Protein AF-A0AA40BY07-F1 (afdb_monomer)

Structure (mmCIF, N/CA/C/O backbone):
data_AF-A0AA40BY07-F1
#
_entry.id   AF-A0AA40BY07-F1
#
loop_
_atom_site.group_PDB
_atom_site.id
_atom_site.type_symbol
_atom_site.label_atom_id
_atom_site.label_alt_id
_atom_site.label_comp_id
_atom_site.label_asym_id
_atom_site.label_entity_id
_atom_site.label_seq_id
_atom_site.pdbx_PDB_ins_code
_atom_site.Cartn_x
_atom_site.Cartn_y
_atom_site.Cartn_z
_atom_site.occupancy
_atom_site.B_iso_or_equiv
_atom_site.auth_seq_id
_atom_site.auth_comp_id
_atom_site.auth_asym_id
_atom_site.auth_atom_id
_atom_site.pdbx_PDB_model_num
ATOM 1 N N . MET A 1 1 ? -8.831 37.362 -44.592 1.00 42.31 1 MET A N 1
ATOM 2 C CA . MET A 1 1 ? -7.923 36.266 -45.010 1.00 42.31 1 MET A CA 1
ATOM 3 C C . MET A 1 1 ? -6.567 36.575 -44.390 1.00 42.31 1 MET A C 1
ATOM 5 O O . MET A 1 1 ? -6.049 37.624 -44.709 1.00 42.31 1 MET A O 1
ATOM 9 N N . ILE A 1 2 ? -5.974 35.851 -43.442 1.00 43.34 2 ILE A N 1
ATOM 10 C CA . ILE A 1 2 ? -6.080 34.456 -43.003 1.00 43.34 2 ILE A CA 1
ATOM 11 C C . ILE A 1 2 ? -5.893 34.466 -41.471 1.00 43.34 2 ILE A C 1
ATOM 13 O O . ILE A 1 2 ? -4.821 34.793 -40.979 1.00 43.34 2 ILE A O 1
ATOM 17 N N . HIS A 1 3 ? -6.950 34.150 -40.717 1.00 40.56 3 HIS A N 1
ATOM 18 C CA . HIS A 1 3 ? -6.864 33.744 -39.310 1.00 40.56 3 HIS A CA 1
ATOM 19 C C . HIS A 1 3 ? -6.705 32.222 -39.297 1.00 40.56 3 HIS A C 1
ATOM 21 O O . HIS A 1 3 ? -7.700 31.507 -39.356 1.00 40.56 3 HIS A O 1
ATOM 27 N N . ARG A 1 4 ? -5.466 31.728 -39.302 1.00 46.78 4 ARG A N 1
ATOM 28 C CA . ARG A 1 4 ? -5.128 30.328 -38.996 1.00 46.78 4 ARG A CA 1
ATOM 29 C C . ARG A 1 4 ? -3.736 30.288 -38.369 1.00 46.78 4 ARG A C 1
ATOM 31 O O . ARG A 1 4 ? -2.798 29.764 -38.956 1.00 46.78 4 ARG A O 1
ATOM 38 N N . LEU A 1 5 ? -3.600 30.903 -37.195 1.00 41.78 5 LEU A N 1
ATOM 39 C CA . LEU A 1 5 ? -2.464 30.653 -36.316 1.00 41.78 5 LEU A CA 1
ATOM 40 C C . LEU A 1 5 ? -2.880 29.543 -35.343 1.00 41.78 5 LEU A C 1
ATOM 42 O O . LEU A 1 5 ? -3.739 29.748 -34.491 1.00 41.78 5 LEU A O 1
ATOM 46 N N . PHE A 1 6 ? -2.336 28.354 -35.596 1.00 44.22 6 PHE A N 1
ATOM 47 C CA . PHE A 1 6 ? -2.081 27.247 -34.672 1.00 44.22 6 PHE A CA 1
ATOM 48 C C . PHE A 1 6 ? -2.658 27.384 -33.242 1.00 44.22 6 PHE A C 1
ATOM 50 O O . PHE A 1 6 ? -1.999 27.886 -32.337 1.00 44.22 6 PHE A O 1
ATOM 57 N N . LEU A 1 7 ? -3.858 26.835 -33.021 1.00 40.06 7 LEU A N 1
ATOM 58 C CA . LEU A 1 7 ? -4.265 26.275 -31.726 1.00 40.06 7 LEU A CA 1
ATOM 59 C C . LEU A 1 7 ? -3.827 24.800 -31.707 1.00 40.06 7 LEU A C 1
ATOM 61 O O . LEU A 1 7 ? -4.600 23.921 -32.070 1.00 40.06 7 LEU A O 1
ATOM 65 N N . MET A 1 8 ? -2.573 24.522 -31.352 1.00 41.91 8 MET A N 1
ATOM 66 C CA . MET A 1 8 ? -2.074 23.155 -31.117 1.00 41.91 8 MET A CA 1
ATOM 67 C C . MET A 1 8 ? -1.017 23.147 -29.999 1.00 41.91 8 MET A C 1
ATOM 69 O O . MET A 1 8 ? 0.104 22.691 -30.190 1.00 41.91 8 MET A O 1
ATOM 73 N N . SER A 1 9 ? -1.347 23.693 -28.825 1.00 40.97 9 SER A N 1
ATOM 74 C CA . SER A 1 9 ? -0.469 23.576 -27.643 1.00 40.97 9 SER A CA 1
ATOM 75 C C . SER A 1 9 ? -1.182 23.632 -26.282 1.00 40.97 9 SER A C 1
ATOM 77 O O . SER A 1 9 ? -0.533 23.836 -25.264 1.00 40.97 9 SER A O 1
ATOM 79 N N . LEU A 1 10 ? -2.505 23.423 -26.229 1.00 39.41 10 LEU A N 1
ATOM 80 C CA . LEU A 1 10 ? -3.271 23.378 -24.965 1.00 39.41 10 LEU A CA 1
ATOM 81 C C . LEU A 1 10 ? -4.014 22.060 -24.718 1.00 39.41 10 LEU A C 1
ATOM 83 O O . LEU A 1 10 ? -4.690 21.917 -23.705 1.00 39.41 10 LEU A O 1
ATOM 87 N N . LEU A 1 11 ? -3.831 21.067 -25.587 1.00 41.91 11 LEU A N 1
ATOM 88 C CA . LEU A 1 11 ? -4.035 19.677 -25.200 1.00 41.91 11 LEU A CA 1
ATOM 89 C C . LEU A 1 11 ? -2.722 19.227 -24.574 1.00 41.91 11 LEU A C 1
ATOM 91 O O . LEU A 1 11 ? -1.922 18.549 -25.212 1.00 41.91 11 LEU A O 1
ATOM 95 N N . GLY A 1 12 ? -2.472 19.664 -23.336 1.00 38.81 12 GLY A N 1
ATOM 96 C CA . GLY A 1 12 ? -1.648 18.846 -22.462 1.00 38.81 12 GLY A CA 1
ATOM 97 C C . GLY A 1 12 ? -2.311 17.483 -22.501 1.00 38.81 12 GLY A C 1
ATOM 98 O O . GLY A 1 12 ? -3.451 17.353 -22.058 1.00 38.81 12 GLY A O 1
ATOM 99 N N . THR A 1 13 ? -1.679 16.523 -23.170 1.00 41.97 13 THR A N 1
ATOM 100 C CA . THR A 1 13 ? -2.056 15.122 -23.072 1.00 41.97 13 THR A CA 1
ATOM 101 C C . THR A 1 13 ? -2.223 14.877 -21.586 1.00 41.97 13 THR A C 1
ATOM 103 O O . THR A 1 13 ? -1.247 14.988 -20.842 1.00 41.97 13 THR A O 1
ATOM 106 N N . CYS A 1 14 ? -3.465 14.688 -21.129 1.00 51.25 14 CYS A N 1
ATOM 107 C CA . CYS A 1 14 ? -3.714 14.173 -19.798 1.00 51.25 14 CYS A CA 1
ATOM 108 C C . CYS A 1 14 ? -2.895 12.892 -19.744 1.00 51.25 14 CYS A C 1
ATOM 110 O O . CYS A 1 14 ? -3.294 11.907 -20.363 1.00 51.25 14 CYS A O 1
ATOM 112 N N . MET A 1 15 ? -1.726 12.933 -19.098 1.00 58.09 15 MET A N 1
ATOM 113 C CA . MET A 1 15 ? -1.030 11.718 -18.720 1.00 58.09 15 MET A CA 1
ATOM 114 C C . MET A 1 15 ? -2.017 11.030 -17.793 1.00 58.09 15 MET A C 1
ATOM 116 O O . MET A 1 15 ? -2.283 11.491 -16.683 1.00 58.09 15 MET A O 1
ATOM 120 N N . ALA A 1 16 ? -2.740 10.067 -18.349 1.00 65.88 16 ALA A N 1
ATOM 121 C CA . ALA A 1 16 ? -3.719 9.329 -17.596 1.00 65.88 16 ALA A CA 1
ATOM 122 C C . ALA A 1 16 ? -2.924 8.482 -16.613 1.00 65.88 16 ALA A C 1
ATOM 124 O O . ALA A 1 16 ? -2.032 7.775 -17.050 1.00 65.88 16 ALA A O 1
ATOM 125 N N . ASN A 1 17 ? -3.244 8.554 -15.324 1.00 88.12 17 ASN A N 1
ATOM 126 C CA . ASN A 1 17 ? -2.642 7.688 -14.314 1.00 88.12 17 ASN A CA 1
ATOM 127 C C . ASN A 1 17 ? -3.243 6.291 -14.500 1.00 88.12 17 ASN A C 1
ATOM 129 O O . ASN A 1 17 ? -4.338 5.996 -14.005 1.00 88.12 17 ASN A O 1
ATOM 133 N N . ARG A 1 18 ? -2.617 5.477 -15.346 1.00 91.44 18 ARG A N 1
ATOM 134 C CA . ARG A 1 18 ? -3.129 4.163 -15.732 1.00 91.44 18 ARG A CA 1
ATOM 135 C C . ARG A 1 18 ? -2.474 3.082 -14.897 1.00 91.44 18 ARG A C 1
ATOM 137 O O . ARG A 1 18 ? -1.375 3.232 -14.369 1.00 91.44 18 ARG A O 1
ATOM 144 N N . TRP A 1 19 ? -3.162 1.959 -14.835 1.00 92.94 19 TRP A N 1
ATOM 145 C CA . TRP A 1 19 ? -2.578 0.696 -14.436 1.00 92.94 19 TRP A CA 1
ATOM 146 C C . TRP A 1 19 ? -2.986 -0.364 -15.456 1.00 92.94 19 TRP A C 1
ATOM 148 O O . TRP A 1 19 ? -4.034 -0.240 -16.103 1.00 92.94 19 TRP A O 1
ATOM 158 N N . LEU A 1 20 ? -2.122 -1.356 -15.627 1.00 92.25 20 LEU A N 1
ATOM 159 C CA . LEU A 1 20 ? -2.312 -2.464 -16.554 1.00 92.25 20 LEU A CA 1
ATOM 160 C C . LEU A 1 20 ? -1.741 -3.746 -15.959 1.00 92.25 20 LEU A C 1
ATOM 162 O O . LEU A 1 20 ? -0.701 -3.712 -15.289 1.00 92.25 20 LEU A O 1
ATOM 166 N N . LEU A 1 21 ? -2.410 -4.864 -16.214 1.00 92.06 21 LEU A N 1
ATOM 167 C CA . LEU A 1 21 ? -1.880 -6.181 -15.913 1.00 92.06 21 LEU A CA 1
ATOM 168 C C . LEU A 1 21 ? -1.006 -6.645 -17.080 1.00 92.06 21 LEU A C 1
ATOM 170 O O . LEU A 1 21 ? -1.386 -6.565 -18.242 1.00 92.06 21 LEU A O 1
ATOM 174 N N . HIS A 1 22 ? 0.185 -7.135 -16.762 1.00 91.25 22 HIS A N 1
ATOM 175 C CA . HIS A 1 22 ? 1.042 -7.820 -17.718 1.00 91.25 22 HIS A CA 1
ATOM 176 C C . HIS A 1 22 ? 0.446 -9.186 -18.088 1.00 91.25 22 HIS A C 1
ATOM 178 O O . HIS A 1 22 ? -0.265 -9.799 -17.285 1.00 91.25 22 HIS A O 1
ATOM 184 N N . GLU A 1 23 ? 0.821 -9.724 -19.254 1.00 88.69 23 GLU A N 1
ATOM 185 C CA . GLU A 1 23 ? 0.316 -11.010 -19.755 1.00 88.69 23 GLU A CA 1
ATOM 186 C C . GLU A 1 23 ? 0.470 -12.179 -18.771 1.00 88.69 23 GLU A C 1
ATOM 188 O O . GLU A 1 23 ? -0.339 -13.109 -18.747 1.00 88.69 23 GLU A O 1
ATOM 193 N N . SER A 1 24 ? 1.462 -12.100 -17.884 1.00 88.75 24 SER A N 1
ATOM 194 C CA . SER A 1 24 ? 1.688 -13.109 -16.854 1.00 88.75 24 SER A CA 1
ATOM 195 C C . SER A 1 24 ? 0.555 -13.234 -15.830 1.00 88.75 24 SER A C 1
ATOM 197 O O . SER A 1 24 ? 0.420 -14.286 -15.197 1.00 88.75 24 SER A O 1
ATOM 199 N N . CYS A 1 25 ? -0.296 -12.216 -15.698 1.00 89.06 25 CYS A N 1
ATOM 200 C CA . CYS A 1 25 ? -1.472 -12.233 -14.834 1.00 89.06 25 CYS A CA 1
ATOM 201 C C . CYS A 1 25 ? -2.702 -12.906 -15.478 1.00 89.06 25 CYS A C 1
ATOM 203 O O . CYS A 1 25 ? -3.594 -13.341 -14.748 1.00 89.06 25 CYS A O 1
ATOM 205 N N . PHE A 1 26 ? -2.740 -13.078 -16.807 1.00 86.44 26 PHE A N 1
ATOM 206 C CA . PHE A 1 26 ? -3.900 -13.628 -17.535 1.00 86.44 26 PHE A CA 1
ATOM 207 C C . PHE A 1 26 ? -3.948 -15.162 -17.592 1.00 86.44 26 PHE A C 1
ATOM 209 O O . PHE A 1 26 ? -4.875 -15.749 -18.148 1.00 86.44 26 PHE A O 1
ATOM 216 N N . ASN A 1 27 ? -2.981 -15.848 -16.977 1.00 82.50 27 ASN A N 1
ATOM 217 C CA . ASN A 1 27 ? -2.963 -17.314 -16.912 1.00 82.50 27 ASN A CA 1
ATOM 218 C C . ASN A 1 27 ? -4.135 -17.906 -16.095 1.00 82.50 27 ASN A C 1
ATOM 220 O O . ASN A 1 27 ? -4.384 -19.111 -16.156 1.00 82.50 27 ASN A O 1
ATOM 224 N N . ASP A 1 28 ? -4.851 -17.080 -15.324 1.00 83.31 28 ASP A N 1
ATOM 225 C CA . ASP A 1 28 ? -6.024 -17.463 -14.537 1.00 83.31 28 ASP A CA 1
ATOM 226 C C . ASP A 1 28 ? -7.100 -16.354 -14.587 1.00 83.31 28 ASP A C 1
ATOM 228 O O . ASP A 1 28 ? -6.967 -15.347 -13.887 1.00 83.31 28 ASP A O 1
ATOM 232 N N . PRO A 1 29 ? -8.202 -16.537 -15.345 1.00 84.69 29 PRO A N 1
ATOM 233 C CA . PRO A 1 29 ? -9.249 -15.519 -15.491 1.00 84.69 29 PRO A CA 1
ATOM 234 C C . PRO A 1 29 ? -9.925 -15.105 -14.175 1.00 84.69 29 PRO A C 1
ATOM 236 O O . PRO A 1 29 ? -10.438 -13.990 -14.046 1.00 84.69 29 PRO A O 1
ATOM 239 N N . LYS A 1 30 ? -9.954 -15.998 -13.171 1.00 83.31 30 LYS A N 1
ATOM 240 C CA . LYS A 1 30 ? -10.495 -15.651 -11.849 1.00 83.31 30 LYS A CA 1
ATOM 241 C C . LYS A 1 30 ? -9.562 -14.699 -11.119 1.00 83.31 30 LYS A C 1
ATOM 243 O O . LYS A 1 30 ? -10.040 -13.798 -10.434 1.00 83.31 30 LYS A O 1
ATOM 248 N N . LEU A 1 31 ? -8.253 -14.905 -11.265 1.00 85.38 31 LEU A N 1
ATOM 249 C CA . LEU A 1 31 ? -7.261 -14.026 -10.670 1.00 85.38 31 LEU A CA 1
ATOM 250 C C . LEU A 1 31 ? -7.291 -12.646 -11.322 1.00 85.38 31 LEU A C 1
ATOM 252 O O . LEU A 1 31 ? -7.329 -11.658 -10.604 1.00 85.38 31 LEU A O 1
ATOM 256 N N . GLU A 1 32 ? -7.337 -12.584 -12.650 1.00 88.00 32 GLU A N 1
ATOM 257 C CA . GLU A 1 32 ? -7.488 -11.331 -13.398 1.00 88.00 32 GLU A CA 1
ATOM 258 C C . GLU A 1 32 ? -8.699 -10.531 -12.896 1.00 88.00 32 GLU A C 1
ATOM 260 O O . GLU A 1 32 ? -8.569 -9.386 -12.465 1.00 88.00 32 GLU A O 1
ATOM 265 N N . THR A 1 33 ? -9.871 -11.173 -12.838 1.00 88.12 33 THR A N 1
ATOM 266 C CA . THR A 1 33 ? -11.099 -10.541 -12.330 1.00 88.12 33 THR A CA 1
ATOM 267 C C . THR A 1 33 ? -10.928 -10.033 -10.894 1.00 88.12 33 THR A C 1
ATOM 269 O O . THR A 1 33 ? -11.382 -8.934 -10.569 1.00 88.12 33 THR A O 1
ATOM 272 N N . ALA A 1 34 ? -10.275 -10.819 -10.031 1.00 87.38 34 ALA A N 1
ATOM 273 C CA . ALA A 1 34 ? -10.016 -10.436 -8.648 1.00 87.38 34 ALA A CA 1
ATOM 274 C C . ALA A 1 34 ? -9.064 -9.234 -8.557 1.00 87.38 34 ALA A C 1
ATOM 276 O O . ALA A 1 34 ? -9.362 -8.297 -7.827 1.00 87.38 34 ALA A O 1
ATOM 277 N N . LEU A 1 35 ? -7.977 -9.215 -9.332 1.00 90.75 35 LEU A N 1
ATOM 278 C CA . LEU A 1 35 ? -7.029 -8.099 -9.376 1.00 90.75 35 LEU A CA 1
ATOM 279 C C . LEU A 1 35 ? -7.707 -6.807 -9.832 1.00 90.75 35 LEU A C 1
ATOM 281 O O . LEU A 1 35 ? -7.549 -5.772 -9.185 1.00 90.75 35 LEU A O 1
ATOM 285 N N . ILE A 1 36 ? -8.526 -6.871 -10.885 1.00 92.31 36 ILE A N 1
ATOM 286 C CA . ILE A 1 36 ? -9.286 -5.713 -11.370 1.00 92.31 36 ILE A CA 1
ATOM 287 C C . ILE A 1 36 ? -10.242 -5.192 -10.290 1.00 92.31 36 ILE A C 1
ATOM 289 O O . ILE A 1 36 ? -10.360 -3.980 -10.088 1.00 92.31 36 ILE A O 1
ATOM 293 N N . ALA A 1 37 ? -10.937 -6.091 -9.589 1.00 91.88 37 ALA A N 1
ATOM 294 C CA . ALA A 1 37 ? -11.819 -5.717 -8.488 1.00 91.88 37 ALA A CA 1
ATOM 295 C C . ALA A 1 37 ? -11.041 -5.077 -7.326 1.00 91.88 37 ALA A C 1
ATOM 297 O O . ALA A 1 37 ? -11.471 -4.050 -6.804 1.00 91.88 37 ALA A O 1
ATOM 298 N N . SER A 1 38 ? -9.877 -5.619 -6.970 1.00 93.56 38 SER A N 1
ATOM 299 C CA . SER A 1 38 ? -9.039 -5.083 -5.896 1.00 93.56 38 SER A CA 1
ATOM 300 C C . SER A 1 38 ? -8.428 -3.723 -6.238 1.00 93.56 38 SER A C 1
ATOM 302 O O . SER A 1 38 ? -8.351 -2.869 -5.362 1.00 93.56 38 SER A O 1
ATOM 304 N N . PHE A 1 39 ? -8.059 -3.452 -7.496 1.00 95.00 39 PHE A N 1
ATOM 305 C CA . PHE A 1 39 ? -7.631 -2.107 -7.912 1.00 95.00 39 PHE A CA 1
ATOM 306 C C . PHE A 1 39 ? -8.762 -1.082 -7.776 1.00 95.00 39 PHE A C 1
ATOM 308 O O . PHE A 1 39 ? -8.544 0.033 -7.296 1.00 95.00 39 PHE A O 1
ATOM 315 N N . LYS A 1 40 ? -9.991 -1.461 -8.151 1.00 94.94 40 LYS A N 1
ATOM 316 C CA . LYS A 1 40 ? -11.179 -0.616 -7.949 1.00 94.94 40 LYS A CA 1
ATOM 317 C C . LYS A 1 40 ? -11.418 -0.333 -6.469 1.00 94.94 40 LYS A C 1
ATOM 319 O O . LYS A 1 40 ? -11.653 0.821 -6.115 1.00 94.94 40 LYS A O 1
ATOM 324 N N . GLU A 1 41 ? -11.320 -1.364 -5.634 1.00 95.50 41 GLU A N 1
ATOM 325 C CA . GLU A 1 41 ? -11.441 -1.250 -4.180 1.00 95.50 41 GLU A CA 1
ATOM 326 C C . GLU A 1 41 ? -10.350 -0.340 -3.596 1.00 95.50 41 GLU A C 1
ATOM 328 O O . GLU A 1 41 ? -10.666 0.571 -2.840 1.00 95.50 41 GLU A O 1
ATOM 333 N N . ALA A 1 42 ? -9.085 -0.495 -3.999 1.00 96.81 42 ALA A N 1
ATOM 334 C CA . ALA A 1 42 ? -7.978 0.352 -3.548 1.00 96.81 42 ALA A CA 1
ATOM 335 C C . ALA A 1 42 ? -8.229 1.843 -3.839 1.00 96.81 42 ALA A C 1
ATOM 337 O O . ALA A 1 42 ? -8.046 2.703 -2.972 1.00 96.81 42 ALA A O 1
ATOM 338 N N . ILE A 1 43 ? -8.707 2.152 -5.051 1.00 96.31 43 ILE A N 1
ATOM 339 C CA . ILE A 1 43 ? -9.081 3.515 -5.458 1.00 96.31 43 ILE A CA 1
ATOM 340 C C . ILE A 1 43 ? -10.259 4.028 -4.617 1.00 96.31 43 ILE A C 1
ATOM 342 O O . ILE A 1 43 ? -10.261 5.189 -4.206 1.00 96.31 43 ILE A O 1
ATOM 346 N N . GLU A 1 44 ? -11.259 3.188 -4.345 1.00 96.81 44 GLU A N 1
ATOM 347 C CA . GLU A 1 44 ? -12.416 3.544 -3.517 1.00 96.81 44 GLU A CA 1
ATOM 348 C C . GLU A 1 44 ? -12.042 3.795 -2.052 1.00 96.81 44 GLU A C 1
ATOM 350 O O . GLU A 1 44 ? -12.494 4.785 -1.472 1.00 96.81 44 GLU A O 1
ATOM 355 N N . ILE A 1 45 ? -11.188 2.957 -1.462 1.00 97.88 45 ILE A N 1
ATOM 356 C CA . ILE A 1 45 ? -10.674 3.144 -0.103 1.00 97.88 45 ILE A CA 1
ATOM 357 C C . ILE A 1 45 ? -9.908 4.470 -0.021 1.00 97.88 45 ILE A C 1
ATOM 359 O O . ILE A 1 45 ? -10.154 5.256 0.894 1.00 97.88 45 ILE A O 1
ATOM 363 N N . ALA A 1 46 ? -9.035 4.773 -0.989 1.00 98.00 46 ALA A N 1
ATOM 364 C CA . ALA A 1 46 ? -8.298 6.036 -1.021 1.00 98.00 46 ALA A CA 1
ATOM 365 C C . ALA A 1 46 ? -9.235 7.255 -1.146 1.00 98.00 46 ALA A C 1
ATOM 367 O O . ALA A 1 46 ? -9.111 8.217 -0.387 1.00 98.00 46 ALA A O 1
ATOM 368 N N . GLN A 1 47 ? -10.221 7.204 -2.048 1.00 97.69 47 GLN A N 1
ATOM 369 C CA . GLN A 1 47 ? -11.231 8.263 -2.198 1.00 97.69 47 GLN A CA 1
ATOM 370 C C . GLN A 1 47 ? -12.050 8.452 -0.911 1.00 97.69 47 GLN A C 1
ATOM 372 O O . GLN A 1 47 ? -12.250 9.580 -0.458 1.00 97.69 47 GLN A O 1
ATOM 377 N N . THR A 1 48 ? -12.455 7.350 -0.277 1.00 98.44 48 THR A N 1
ATOM 378 C CA . THR A 1 48 ? -13.170 7.359 1.005 1.00 98.44 48 THR A CA 1
ATOM 379 C C . THR A 1 48 ? -12.319 7.964 2.117 1.00 98.44 48 THR A C 1
ATOM 381 O O . THR A 1 48 ? -12.828 8.718 2.944 1.00 98.44 48 THR A O 1
ATOM 384 N N . ALA A 1 49 ? -11.017 7.677 2.133 1.00 98.56 49 ALA A N 1
ATOM 385 C CA . ALA A 1 49 ? -10.105 8.234 3.117 1.00 98.56 49 ALA A CA 1
ATOM 386 C C . ALA A 1 49 ? -10.001 9.759 3.012 1.00 98.56 49 ALA A C 1
ATOM 388 O O . ALA A 1 49 ? -10.064 10.433 4.040 1.00 98.56 49 ALA A O 1
ATOM 389 N N . VAL A 1 50 ? -9.922 10.314 1.796 1.00 98.38 50 VAL A N 1
ATOM 390 C CA . VAL A 1 50 ? -10.002 11.773 1.588 1.00 98.38 50 VAL A CA 1
ATOM 391 C C . VAL A 1 50 ? -11.324 12.314 2.126 1.00 98.38 50 VAL A C 1
ATOM 393 O O . VAL A 1 50 ? -11.319 13.232 2.943 1.00 98.38 50 VAL A O 1
ATOM 396 N N . ASP A 1 51 ? -12.445 11.707 1.731 1.00 98.44 51 ASP A N 1
ATOM 397 C CA . ASP A 1 51 ? -13.781 12.153 2.128 1.00 98.44 51 ASP A CA 1
ATOM 398 C C . ASP A 1 51 ? -13.959 12.212 3.653 1.00 98.44 51 ASP A C 1
ATOM 400 O O . ASP A 1 51 ? -14.434 13.221 4.180 1.00 98.44 51 ASP A O 1
ATOM 404 N N . VAL A 1 52 ? -13.559 11.159 4.370 1.00 98.62 52 VAL A N 1
ATOM 405 C CA . VAL A 1 52 ? -13.660 11.091 5.838 1.00 98.62 52 VAL A CA 1
ATOM 406 C C . VAL A 1 52 ? -12.720 12.102 6.500 1.00 98.62 52 VAL A C 1
ATOM 408 O O . VAL A 1 52 ? -13.118 12.787 7.443 1.00 98.62 52 VAL A O 1
ATOM 411 N N . LEU A 1 53 ? -11.491 12.262 5.999 1.00 98.25 53 LEU A N 1
ATOM 412 C CA . LEU A 1 53 ? -10.543 13.246 6.535 1.00 98.25 53 LEU A CA 1
ATOM 413 C C . LEU A 1 53 ? -10.959 14.701 6.269 1.00 98.25 53 LEU A C 1
ATOM 415 O O . LEU A 1 53 ? -10.499 15.599 6.973 1.00 98.25 53 LEU A O 1
ATOM 419 N N . GLU A 1 54 ? -11.811 14.964 5.283 1.00 97.62 54 GLU A N 1
ATOM 420 C CA . GLU A 1 54 ? -12.348 16.302 5.025 1.00 97.62 54 GLU A CA 1
ATOM 421 C C . GLU A 1 54 ? -13.639 16.579 5.800 1.00 97.62 54 GLU A C 1
ATOM 423 O O . GLU A 1 54 ? -13.812 17.671 6.347 1.00 97.62 54 GLU A O 1
ATOM 428 N N . LYS A 1 55 ? -14.548 15.601 5.857 1.00 97.94 55 LYS A N 1
ATOM 429 C CA . LYS A 1 55 ? -15.913 15.788 6.378 1.00 97.94 55 LYS A CA 1
ATOM 430 C C . LYS A 1 55 ? -16.043 15.428 7.854 1.00 97.94 55 LYS A C 1
ATOM 432 O O . LYS A 1 55 ? -16.794 16.082 8.573 1.00 97.94 55 LYS A O 1
ATOM 437 N N . ASP A 1 56 ? -15.285 14.436 8.313 1.00 98.06 56 ASP A N 1
ATOM 438 C CA . ASP A 1 56 ? -15.468 13.799 9.619 1.00 98.06 56 ASP A CA 1
ATOM 439 C C . ASP A 1 56 ? -14.241 13.925 10.538 1.00 98.06 56 ASP A C 1
ATOM 441 O O . ASP A 1 56 ? -14.217 13.345 11.620 1.00 98.06 56 ASP A O 1
ATOM 445 N N . LEU A 1 57 ? -13.232 14.735 10.189 1.00 96.50 57 LEU A N 1
ATOM 446 C CA . LEU A 1 57 ? -12.017 14.913 11.006 1.00 96.50 57 LEU A CA 1
ATOM 447 C C . LEU A 1 57 ? -12.281 15.441 12.427 1.00 96.50 57 LEU A C 1
ATOM 449 O O . LEU A 1 57 ? -11.446 15.283 13.317 1.00 96.50 57 LEU A O 1
ATOM 453 N N . GLN A 1 58 ? -13.425 16.084 12.665 1.00 97.12 58 GLN A N 1
ATOM 454 C CA . GLN A 1 58 ? -13.822 16.532 14.006 1.00 97.12 58 GLN A CA 1
ATOM 455 C C . GLN A 1 58 ? -14.502 15.433 14.837 1.00 97.12 58 GLN A C 1
ATOM 457 O O . GLN A 1 58 ? -14.720 15.625 16.030 1.00 97.12 58 GLN A O 1
ATOM 462 N N . ASN A 1 59 ? -14.817 14.278 14.244 1.00 98.31 59 ASN A N 1
ATOM 463 C CA . ASN A 1 59 ? -15.338 13.129 14.972 1.00 98.31 59 ASN A CA 1
ATOM 464 C C . ASN A 1 59 ? -14.257 12.554 15.905 1.00 98.31 59 ASN A C 1
ATOM 466 O O . ASN A 1 59 ? -13.126 12.302 15.487 1.00 98.31 59 ASN A O 1
ATOM 470 N N . GLU A 1 60 ? -14.609 12.301 17.169 1.00 98.12 60 GLU A N 1
ATOM 471 C CA . GLU A 1 60 ? -13.662 11.819 18.184 1.00 98.12 60 GLU A CA 1
ATOM 472 C C . GLU A 1 60 ? -12.997 10.488 17.806 1.00 98.12 60 GLU A C 1
ATOM 474 O O . GLU A 1 60 ? -11.818 10.281 18.099 1.00 98.12 60 GLU A O 1
ATOM 479 N N . LYS A 1 61 ? -13.719 9.591 17.122 1.00 98.38 61 LYS A N 1
ATOM 480 C CA . LYS A 1 61 ? -13.187 8.295 16.678 1.00 98.38 61 LYS A CA 1
ATOM 481 C C . LYS A 1 61 ? -12.188 8.465 15.543 1.00 98.38 61 LYS A C 1
ATOM 483 O O . LYS A 1 61 ? -11.110 7.874 15.596 1.00 98.38 61 LYS A O 1
ATOM 488 N N . VAL A 1 62 ? -12.501 9.325 14.572 1.00 98.31 62 VAL A N 1
ATOM 489 C CA . VAL A 1 62 ? -11.576 9.685 13.485 1.00 98.31 62 VAL A CA 1
ATOM 490 C C . VAL A 1 62 ? -10.312 10.319 14.063 1.00 98.31 62 VAL A C 1
ATOM 492 O O . VAL A 1 62 ? -9.212 9.877 13.740 1.00 98.31 62 VAL A O 1
ATOM 495 N N . GLN A 1 63 ? -10.439 11.271 14.995 1.00 97.88 63 GLN A N 1
ATOM 496 C CA . GLN A 1 63 ? -9.274 11.872 15.656 1.00 97.88 63 GLN A CA 1
ATOM 497 C C . GLN A 1 63 ? -8.446 10.857 16.440 1.00 97.88 63 GLN A C 1
ATOM 499 O O . GLN A 1 63 ? -7.220 10.959 16.441 1.00 97.88 63 GLN A O 1
ATOM 504 N N . SER A 1 64 ? -9.088 9.893 17.104 1.00 97.44 64 SER A N 1
ATOM 505 C CA . SER A 1 64 ? -8.384 8.834 17.829 1.00 97.44 64 SER A CA 1
ATOM 506 C C . SER A 1 64 ? -7.524 7.995 16.883 1.00 97.44 64 SER A C 1
ATOM 508 O O . SER A 1 64 ? -6.330 7.849 17.133 1.00 97.44 64 SER A O 1
ATOM 510 N N . MET A 1 65 ? -8.099 7.503 15.779 1.00 98.25 65 MET A N 1
ATOM 511 C CA . MET A 1 65 ? -7.374 6.695 14.788 1.00 98.25 65 MET A CA 1
ATOM 512 C C . MET A 1 65 ? -6.244 7.491 14.130 1.00 98.25 65 MET A C 1
ATOM 514 O O . MET A 1 65 ? -5.105 7.032 14.079 1.00 98.25 65 MET A O 1
ATOM 518 N N . VAL A 1 66 ? -6.527 8.723 13.700 1.00 97.56 66 VAL A N 1
ATOM 519 C CA . VAL A 1 66 ? -5.528 9.611 13.094 1.00 97.56 66 VAL A CA 1
ATOM 520 C C . VAL A 1 66 ? -4.356 9.848 14.050 1.00 97.56 66 VAL A C 1
ATOM 522 O O . VAL A 1 66 ? -3.210 9.604 13.685 1.00 97.56 66 VAL A O 1
ATOM 525 N N . ARG A 1 67 ? -4.614 10.284 15.291 1.00 97.00 67 ARG A N 1
ATOM 526 C CA . ARG A 1 67 ? -3.548 10.598 16.262 1.00 97.00 67 ARG A CA 1
ATOM 527 C C . ARG A 1 67 ? -2.742 9.373 16.675 1.00 97.00 67 ARG A C 1
ATOM 529 O O . ARG A 1 67 ? -1.570 9.520 17.024 1.00 97.00 67 ARG A O 1
ATOM 536 N N . TYR A 1 68 ? -3.359 8.193 16.663 1.00 97.06 68 TYR A N 1
ATOM 537 C CA . TYR A 1 68 ? -2.646 6.943 16.885 1.00 97.06 68 TYR A CA 1
ATOM 538 C C . TYR A 1 68 ? -1.613 6.711 15.775 1.00 97.06 68 TYR A C 1
ATOM 540 O O . TYR A 1 68 ? -0.440 6.518 16.079 1.00 97.06 68 TYR A O 1
ATOM 548 N N . ILE A 1 69 ? -2.031 6.815 14.508 1.00 96.38 69 ILE A N 1
ATOM 549 C CA . ILE A 1 69 ? -1.223 6.440 13.337 1.00 96.38 69 ILE A CA 1
ATOM 550 C C . ILE A 1 69 ? -0.185 7.500 12.955 1.00 96.38 69 ILE A C 1
ATOM 552 O O . ILE A 1 69 ? 0.928 7.152 12.578 1.00 96.38 69 ILE A O 1
ATOM 556 N N . VAL A 1 70 ? -0.532 8.789 13.009 1.00 92.56 70 VAL A N 1
ATOM 557 C CA . VAL A 1 70 ? 0.337 9.877 12.502 1.00 92.56 70 VAL A CA 1
ATOM 558 C C . VAL A 1 70 ? 0.901 10.764 13.609 1.00 92.56 70 VAL A C 1
ATOM 560 O O . VAL A 1 70 ? 1.658 11.690 13.336 1.00 92.56 70 VAL A O 1
ATOM 563 N N . GLY A 1 71 ? 0.534 10.492 14.864 1.00 92.06 71 GLY A N 1
ATOM 564 C CA . GLY A 1 71 ? 0.925 11.296 16.015 1.00 92.06 71 GLY A CA 1
ATOM 565 C C . GLY A 1 71 ? 0.158 12.613 16.151 1.00 92.06 71 GLY A C 1
ATOM 566 O O . GLY A 1 71 ? -0.812 12.894 15.451 1.00 92.06 71 GLY A O 1
ATOM 567 N N . THR A 1 72 ? 0.571 13.416 17.132 1.00 89.62 72 THR A N 1
ATOM 568 C CA . THR A 1 72 ? -0.007 14.744 17.417 1.00 89.62 72 THR A CA 1
ATOM 569 C C . THR A 1 72 ? 0.920 15.887 17.024 1.00 89.62 72 THR A C 1
ATOM 571 O O . THR A 1 72 ? 0.471 17.021 16.870 1.00 89.62 72 THR A O 1
ATOM 574 N N . GLU A 1 73 ? 2.212 15.603 16.886 1.00 85.81 73 GLU A N 1
ATOM 575 C CA . GLU A 1 73 ? 3.210 16.567 16.439 1.00 85.81 73 GLU A CA 1
ATOM 576 C C . GLU A 1 73 ? 3.010 16.826 14.944 1.00 85.81 73 GLU A C 1
ATOM 578 O O . GLU A 1 73 ? 2.863 15.886 14.168 1.00 85.81 73 GLU A O 1
ATOM 583 N N . ASN A 1 74 ? 2.941 18.099 14.541 1.00 84.50 74 ASN A N 1
ATOM 584 C CA . ASN A 1 74 ? 2.720 18.505 13.147 1.00 84.50 74 ASN A CA 1
ATOM 585 C C . ASN A 1 74 ? 1.490 17.849 12.477 1.00 84.50 74 ASN A C 1
ATOM 587 O O . ASN A 1 74 ? 1.470 17.669 11.261 1.00 84.50 74 ASN A O 1
ATOM 591 N N . LEU A 1 75 ? 0.450 17.526 13.261 1.00 90.94 75 LEU A N 1
ATOM 592 C CA . LEU A 1 75 ? -0.722 16.765 12.812 1.00 90.94 75 LEU A CA 1
ATOM 593 C C . LEU A 1 75 ? -1.344 17.305 11.513 1.00 90.94 75 LEU A C 1
ATOM 595 O O . LEU A 1 75 ? -1.662 16.531 10.617 1.00 90.94 75 LEU A O 1
ATOM 599 N N . GLU A 1 76 ? -1.498 18.624 11.387 1.00 93.06 76 GLU A N 1
ATOM 600 C CA . GLU A 1 76 ? -2.053 19.246 10.179 1.00 93.06 76 GLU A CA 1
ATOM 601 C C . GLU A 1 76 ? -1.190 18.980 8.936 1.00 93.06 76 GLU A C 1
ATOM 603 O O . GLU A 1 76 ? -1.715 18.616 7.885 1.00 93.06 76 GLU A O 1
ATOM 608 N N . ALA A 1 77 ? 0.135 19.105 9.060 1.00 90.12 77 ALA A N 1
ATOM 609 C CA . ALA A 1 77 ? 1.057 18.823 7.965 1.00 90.12 77 ALA A CA 1
ATOM 610 C C . ALA A 1 77 ? 1.011 17.339 7.578 1.00 90.12 77 ALA A C 1
ATOM 612 O O . ALA A 1 77 ? 0.899 17.026 6.394 1.00 90.12 77 ALA A O 1
ATOM 613 N N . SER A 1 78 ? 1.002 16.435 8.563 1.00 92.12 78 SER A N 1
ATOM 614 C CA . SER A 1 78 ? 0.864 14.996 8.320 1.00 92.12 78 SER A CA 1
ATOM 615 C C . SER A 1 78 ? -0.452 14.660 7.616 1.00 92.12 78 SER A C 1
ATOM 617 O O . SER A 1 78 ? -0.465 13.909 6.647 1.00 92.12 78 SER A O 1
ATOM 619 N N . LEU A 1 79 ? -1.565 15.263 8.036 1.00 95.25 79 LEU A N 1
ATOM 620 C CA . LEU A 1 79 ? -2.862 15.065 7.387 1.00 95.25 79 LEU A CA 1
ATOM 621 C C . LEU A 1 79 ? -2.909 15.617 5.962 1.00 95.25 79 LEU A C 1
ATOM 623 O O . LEU A 1 79 ? -3.582 15.042 5.110 1.00 95.25 79 LEU A O 1
ATOM 627 N N . ASN A 1 80 ? -2.208 16.715 5.681 1.00 94.94 80 ASN A N 1
ATOM 628 C CA . ASN A 1 80 ? -2.103 17.234 4.321 1.00 94.94 80 ASN A CA 1
ATOM 629 C C . ASN A 1 80 ? -1.322 16.273 3.412 1.00 94.94 80 ASN A C 1
ATOM 631 O O . ASN A 1 80 ? -1.792 16.009 2.308 1.00 94.94 80 ASN A O 1
ATOM 635 N N . VAL A 1 81 ? -0.226 15.678 3.898 1.00 92.56 81 VAL A N 1
ATOM 636 C CA . VAL A 1 81 ? 0.510 14.622 3.173 1.00 92.56 81 VAL A CA 1
ATOM 637 C C . VAL A 1 81 ? -0.376 13.395 2.940 1.00 92.56 81 VAL A C 1
ATOM 639 O O . VAL A 1 81 ? -0.473 12.910 1.817 1.00 92.56 81 VAL A O 1
ATOM 642 N N . ALA A 1 82 ? -1.094 12.932 3.969 1.00 95.69 82 ALA A N 1
ATOM 643 C CA . ALA A 1 82 ? -2.008 11.796 3.852 1.00 95.69 82 ALA A CA 1
ATOM 644 C C . ALA A 1 82 ? -3.076 12.024 2.767 1.00 95.69 82 ALA A C 1
ATOM 646 O O . ALA A 1 82 ? -3.261 11.193 1.879 1.00 95.69 82 ALA A O 1
ATOM 647 N N . LYS A 1 83 ? -3.752 13.182 2.809 1.00 97.31 83 LYS A N 1
ATOM 648 C CA . LYS A 1 83 ? -4.760 13.565 1.810 1.00 97.31 83 LYS A CA 1
ATOM 649 C C . LYS A 1 83 ? -4.164 13.672 0.414 1.00 97.31 83 LYS A C 1
ATOM 651 O O . LYS A 1 83 ? -4.828 13.275 -0.538 1.00 97.31 83 LYS A O 1
ATOM 656 N N . GLU A 1 84 ? -2.945 14.192 0.275 1.00 95.38 84 GLU A N 1
ATOM 657 C CA . GLU A 1 84 ? -2.251 14.245 -1.013 1.00 95.38 84 GLU A CA 1
ATOM 658 C C . GLU A 1 84 ? -2.026 12.837 -1.574 1.00 95.38 84 GLU A C 1
ATOM 660 O O . GLU A 1 84 ? -2.392 12.577 -2.720 1.00 95.38 84 GLU A O 1
ATOM 665 N N . TYR A 1 85 ? -1.511 11.910 -0.763 1.00 95.25 85 TYR A N 1
ATOM 666 C CA . TYR A 1 85 ? -1.258 10.534 -1.194 1.00 95.25 85 TYR A CA 1
ATOM 667 C C . TYR A 1 85 ? -2.554 9.822 -1.580 1.00 95.25 85 TYR A C 1
ATOM 669 O O . TYR A 1 85 ? -2.639 9.250 -2.666 1.00 95.25 85 TYR A O 1
ATOM 677 N N . PHE A 1 86 ? -3.600 9.925 -0.756 1.00 97.62 86 PHE A N 1
ATOM 678 C CA . PHE A 1 86 ? -4.907 9.350 -1.076 1.00 97.62 86 PHE A CA 1
ATOM 679 C C . PHE A 1 86 ? -5.541 9.980 -2.315 1.00 97.62 86 PHE A C 1
ATOM 681 O O . PHE A 1 86 ? -6.094 9.270 -3.150 1.00 97.62 86 PHE A O 1
ATOM 688 N N . THR A 1 87 ? -5.416 11.298 -2.482 1.00 96.81 87 THR A N 1
ATOM 689 C CA . THR A 1 87 ? -5.882 11.990 -3.688 1.00 96.81 87 THR A CA 1
ATOM 690 C C . THR A 1 87 ? -5.142 11.471 -4.913 1.00 96.81 87 THR A C 1
ATOM 692 O O . THR A 1 87 ? -5.768 11.209 -5.933 1.00 96.81 87 THR A O 1
ATOM 695 N N . ASN A 1 88 ? -3.824 11.291 -4.826 1.00 94.62 88 ASN A N 1
ATOM 696 C CA . ASN A 1 88 ? -3.010 10.805 -5.931 1.00 94.62 88 ASN A CA 1
ATOM 697 C C . ASN A 1 88 ? -3.339 9.358 -6.308 1.00 94.62 88 ASN A C 1
ATOM 699 O O . ASN A 1 88 ? -3.561 9.087 -7.486 1.00 94.62 88 ASN A O 1
ATOM 703 N N . VAL A 1 89 ? -3.470 8.461 -5.328 1.00 94.44 89 VAL A N 1
ATOM 704 C CA . VAL A 1 89 ? -3.958 7.090 -5.558 1.00 94.44 89 VAL A CA 1
ATOM 705 C C . VAL A 1 89 ? -5.372 7.115 -6.155 1.00 94.44 89 VAL A C 1
ATOM 707 O O . VAL A 1 89 ? -5.662 6.423 -7.126 1.00 94.44 89 VAL A O 1
ATOM 710 N N . GLY A 1 90 ? -6.240 7.996 -5.659 1.00 94.06 90 GLY A N 1
ATOM 711 C CA . GLY A 1 90 ? -7.596 8.186 -6.170 1.00 94.06 90 GLY A CA 1
ATOM 712 C C . GLY A 1 90 ? -7.683 8.709 -7.612 1.00 94.06 90 GLY A C 1
ATOM 713 O O . GLY A 1 90 ? -8.774 8.665 -8.186 1.00 94.06 90 GLY A O 1
ATOM 714 N N . LYS A 1 91 ? -6.577 9.199 -8.200 1.00 92.12 91 LYS A N 1
ATOM 715 C CA . LYS A 1 91 ? -6.506 9.642 -9.605 1.00 92.12 91 LYS A CA 1
ATOM 716 C C . LYS A 1 91 ? -6.254 8.501 -10.594 1.00 92.12 91 LYS A C 1
ATOM 718 O O . LYS A 1 91 ? -6.364 8.757 -11.797 1.00 92.12 91 LYS A O 1
ATOM 723 N N . TYR A 1 92 ? -5.884 7.298 -10.142 1.00 92.38 92 TYR A N 1
ATOM 724 C CA . TYR A 1 92 ? -5.778 6.151 -11.044 1.00 92.38 92 TYR A CA 1
ATOM 725 C C . TYR A 1 92 ? -7.139 5.853 -11.688 1.00 92.38 92 TYR A C 1
ATOM 727 O O . TYR A 1 92 ? -8.195 6.028 -11.071 1.00 92.38 92 TYR A O 1
ATOM 735 N N . LYS A 1 93 ? -7.137 5.414 -12.951 1.00 88.81 93 LYS A N 1
ATOM 736 C CA . LYS A 1 93 ? -8.373 4.969 -13.611 1.00 88.81 93 LYS A CA 1
ATOM 737 C C . LYS A 1 93 ? -8.988 3.795 -12.842 1.00 88.81 93 LYS A C 1
ATOM 739 O O . LYS A 1 93 ? -8.281 2.886 -12.433 1.00 88.81 93 LYS A O 1
ATOM 744 N N . LYS A 1 94 ? -10.318 3.772 -12.695 1.00 85.88 94 LYS A N 1
ATOM 745 C CA . LYS A 1 94 ? -11.032 2.620 -12.101 1.00 85.88 94 LYS A CA 1
ATOM 746 C C . LYS A 1 94 ? -11.074 1.402 -13.024 1.00 85.88 94 LYS A C 1
ATOM 748 O O . LYS A 1 94 ? -11.357 0.297 -12.576 1.00 85.88 94 LYS A O 1
ATOM 753 N N . GLU A 1 95 ? -10.850 1.607 -14.311 1.00 85.75 95 GLU A N 1
ATOM 754 C CA . GLU A 1 95 ? -10.791 0.544 -15.305 1.00 85.75 95 GLU A CA 1
ATOM 755 C C . GLU A 1 95 ? -9.336 0.304 -15.688 1.00 85.75 95 GLU A C 1
ATOM 757 O O . GLU A 1 95 ? -8.552 1.255 -15.786 1.00 85.75 95 GLU A O 1
ATOM 762 N N . GLU A 1 96 ? -9.006 -0.969 -15.884 1.00 82.19 96 GLU A N 1
ATOM 763 C CA . GLU A 1 96 ? -7.717 -1.383 -16.417 1.00 82.19 96 GLU A CA 1
ATOM 764 C C . GLU A 1 96 ? -7.494 -0.742 -17.789 1.00 82.19 96 GLU A C 1
ATOM 766 O O . GLU A 1 96 ? -8.423 -0.616 -18.589 1.00 82.19 96 GLU A O 1
ATOM 771 N N . THR A 1 97 ? -6.258 -0.336 -18.070 1.00 77.19 97 THR A N 1
ATOM 772 C CA . THR A 1 97 ? -5.868 -0.015 -19.445 1.00 77.19 97 THR A CA 1
ATOM 773 C C . THR A 1 97 ? -5.397 -1.284 -20.130 1.00 77.19 97 THR A C 1
ATOM 775 O O . THR A 1 97 ? -4.460 -1.914 -19.653 1.00 77.19 97 THR A O 1
ATOM 778 N N . THR A 1 98 ? -6.032 -1.656 -21.239 1.00 68.00 98 THR A N 1
ATOM 779 C CA . THR A 1 98 ? -5.652 -2.874 -21.957 1.00 68.00 98 THR A CA 1
ATOM 780 C C . THR A 1 98 ? -4.436 -2.619 -22.845 1.00 68.00 98 THR A C 1
ATOM 782 O O . THR A 1 98 ? -4.278 -1.521 -23.377 1.00 68.00 98 THR A O 1
ATOM 785 N N . ASP A 1 99 ? -3.590 -3.631 -23.053 1.00 60.44 99 ASP A N 1
ATOM 786 C CA . ASP A 1 99 ? -2.420 -3.521 -23.943 1.00 60.44 99 ASP A CA 1
ATOM 787 C C . ASP A 1 99 ? -2.806 -3.170 -25.393 1.00 60.44 99 ASP A C 1
ATOM 789 O O . ASP A 1 99 ? -2.020 -2.568 -26.115 1.00 60.44 99 ASP A O 1
ATOM 793 N N . MET A 1 100 ? -4.040 -3.467 -25.824 1.00 52.62 100 MET A N 1
ATOM 794 C CA . MET A 1 100 ? -4.547 -3.040 -27.138 1.00 52.62 100 MET A CA 1
ATOM 795 C C . MET A 1 100 ? -4.689 -1.516 -27.266 1.00 52.62 100 MET A C 1
ATOM 797 O O . MET A 1 100 ? -4.721 -1.001 -28.384 1.00 52.62 100 MET A O 1
ATOM 801 N N . ASP A 1 101 ? -4.784 -0.802 -26.141 1.00 55.28 101 ASP A N 1
ATOM 802 C CA . ASP A 1 101 ? -4.925 0.653 -26.091 1.00 55.28 101 ASP A CA 1
ATOM 803 C C . ASP A 1 101 ? -3.571 1.383 -26.075 1.00 55.28 101 ASP A C 1
ATOM 805 O O . ASP A 1 101 ? -3.549 2.617 -26.044 1.00 55.28 101 ASP A O 1
ATOM 809 N N . LEU A 1 102 ? -2.449 0.651 -26.061 1.00 63.12 102 LEU A N 1
ATOM 810 C CA . LEU A 1 102 ? -1.112 1.199 -25.840 1.00 63.12 102 LEU A CA 1
ATOM 811 C C . LEU A 1 102 ? -0.124 0.735 -26.913 1.00 63.12 102 LEU A C 1
ATOM 813 O O . LEU A 1 102 ? -0.039 -0.442 -27.252 1.00 63.12 102 LEU A O 1
ATOM 817 N N . VAL A 1 103 ? 0.677 1.668 -27.418 1.00 59.75 103 VAL A N 1
ATOM 818 C CA . VAL A 1 103 ? 1.913 1.357 -28.139 1.00 59.75 103 VAL A CA 1
ATOM 819 C C . VAL A 1 103 ? 3.053 1.327 -27.117 1.00 59.75 103 VAL A C 1
ATOM 821 O O . VAL A 1 103 ? 3.087 2.154 -26.204 1.00 59.75 103 VAL A O 1
ATOM 824 N N . ASP A 1 104 ? 3.999 0.390 -27.246 1.00 58.72 104 ASP A N 1
ATOM 825 C CA . ASP A 1 104 ? 5.220 0.387 -26.426 1.00 58.72 104 ASP A CA 1
ATOM 826 C C . ASP A 1 104 ? 5.876 1.783 -26.449 1.00 58.72 104 ASP A C 1
ATOM 828 O O . ASP A 1 104 ? 6.236 2.295 -27.512 1.00 58.72 104 ASP A O 1
ATOM 832 N N . GLY A 1 105 ? 6.000 2.406 -25.270 1.00 65.12 105 GLY A N 1
ATOM 833 C CA . GLY A 1 105 ? 6.458 3.793 -25.098 1.00 65.12 105 GLY A CA 1
ATOM 834 C C . GLY A 1 105 ? 5.370 4.812 -24.725 1.00 65.12 105 GLY A C 1
ATOM 835 O O . GLY A 1 105 ? 5.704 5.953 -24.420 1.00 65.12 105 GLY A O 1
ATOM 836 N N . ASP A 1 106 ? 4.091 4.421 -24.687 1.00 79.62 106 ASP A N 1
ATOM 837 C CA . ASP A 1 106 ? 2.991 5.306 -24.262 1.00 79.62 106 ASP A CA 1
ATOM 838 C C . ASP A 1 106 ? 2.847 5.425 -22.737 1.00 79.62 106 ASP A C 1
ATOM 840 O O . ASP A 1 106 ? 2.067 6.253 -22.254 1.00 79.62 106 ASP A O 1
ATOM 844 N N . LEU A 1 107 ? 3.544 4.582 -21.971 1.00 86.94 107 LEU A N 1
ATOM 845 C CA . LEU A 1 107 ? 3.527 4.587 -20.511 1.00 86.94 107 LEU A CA 1
ATOM 846 C C . LEU A 1 107 ? 4.546 5.574 -19.941 1.00 86.94 107 LEU A C 1
ATOM 848 O O . LEU A 1 107 ? 5.623 5.780 -20.484 1.00 86.94 107 LEU A O 1
ATOM 852 N N . THR A 1 108 ? 4.192 6.165 -18.810 1.00 90.19 108 THR A N 1
ATOM 853 C CA . THR A 1 108 ? 4.944 7.220 -18.135 1.00 90.19 108 THR A CA 1
ATOM 854 C C . THR A 1 108 ? 5.189 6.849 -16.682 1.00 90.19 108 THR A C 1
ATOM 856 O O . THR A 1 108 ? 4.566 5.931 -16.150 1.00 90.19 108 THR A O 1
ATOM 859 N N . ASN A 1 109 ? 6.003 7.625 -15.972 1.00 90.81 109 ASN A N 1
ATOM 860 C CA . ASN A 1 109 ? 6.201 7.432 -14.534 1.00 90.81 109 ASN A CA 1
ATOM 861 C C . ASN A 1 109 ? 4.958 7.682 -13.668 1.00 90.81 109 ASN A C 1
ATOM 863 O O . ASN A 1 109 ? 5.025 7.494 -12.458 1.00 90.81 109 ASN A O 1
ATOM 867 N N . GLN A 1 110 ? 3.831 8.100 -14.244 1.00 91.81 110 GLN A N 1
ATOM 868 C CA . GLN A 1 110 ? 2.546 8.173 -13.544 1.00 91.81 110 GLN A CA 1
ATOM 869 C C . GLN A 1 110 ? 1.728 6.878 -13.666 1.00 91.81 110 GLN A C 1
ATOM 871 O O . GLN A 1 110 ? 0.683 6.748 -13.031 1.00 91.81 110 GLN A O 1
ATOM 876 N N . ASP A 1 111 ? 2.192 5.933 -14.483 1.00 93.31 111 ASP A N 1
ATOM 877 C CA . ASP A 1 111 ? 1.532 4.660 -14.742 1.00 93.31 111 ASP A CA 1
ATOM 878 C C . ASP A 1 111 ? 2.156 3.524 -13.917 1.00 93.31 111 ASP A C 1
ATOM 880 O O . ASP A 1 111 ? 3.295 3.623 -13.440 1.00 93.31 111 ASP A O 1
ATOM 884 N N . VAL A 1 112 ? 1.413 2.424 -13.765 1.00 94.75 112 VAL A N 1
ATOM 885 C CA . VAL A 1 112 ? 1.861 1.210 -13.065 1.00 94.75 112 VAL A CA 1
ATOM 886 C C . VAL A 1 112 ? 1.609 -0.026 -13.920 1.00 94.75 112 VAL A C 1
ATOM 888 O O . VAL A 1 112 ? 0.465 -0.336 -14.244 1.00 94.75 112 VAL A O 1
ATOM 891 N N . ARG A 1 113 ? 2.663 -0.782 -14.233 1.00 93.88 113 ARG A N 1
ATOM 892 C CA . ARG A 1 113 ? 2.545 -2.113 -14.844 1.00 93.88 113 ARG A CA 1
ATOM 893 C C . ARG A 1 113 ? 2.643 -3.196 -13.771 1.00 93.88 113 ARG A C 1
ATOM 895 O O . ARG A 1 113 ? 3.611 -3.233 -13.007 1.00 93.88 113 ARG A O 1
ATOM 902 N N . VAL A 1 114 ? 1.642 -4.067 -13.706 1.00 94.69 114 VAL A N 1
ATOM 903 C CA . VAL A 1 114 ? 1.504 -5.095 -12.667 1.00 94.69 114 VAL A CA 1
ATOM 904 C C . VAL A 1 114 ? 1.911 -6.454 -13.219 1.00 9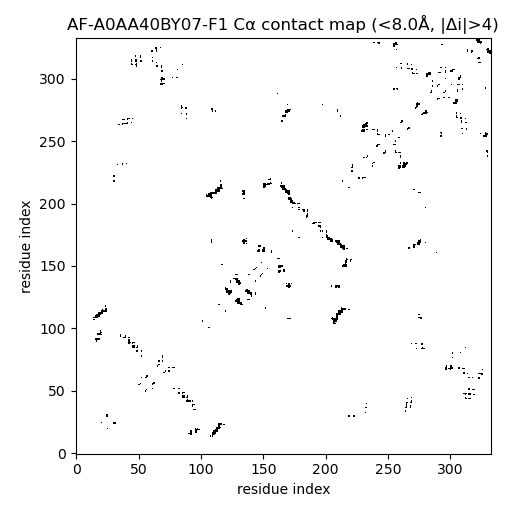4.69 114 VAL A C 1
ATOM 906 O O . VAL A 1 114 ? 1.423 -6.880 -14.257 1.00 94.69 114 VAL A O 1
ATOM 909 N N . TYR A 1 115 ? 2.782 -7.147 -12.501 1.00 93.94 115 TYR A N 1
ATOM 910 C CA . TYR A 1 115 ? 3.346 -8.441 -12.860 1.00 93.94 115 TYR A CA 1
ATOM 911 C C . TYR A 1 115 ? 2.959 -9.498 -11.824 1.00 93.94 115 TYR A C 1
ATOM 913 O O . TYR A 1 115 ? 2.969 -9.227 -10.622 1.00 93.94 115 TYR A O 1
ATOM 921 N N . CYS A 1 116 ? 2.680 -10.720 -12.285 1.00 91.88 116 CYS A N 1
ATOM 922 C CA . CYS A 1 116 ? 2.278 -11.845 -11.429 1.00 91.88 116 CYS A CA 1
ATOM 923 C C . CYS A 1 116 ? 3.317 -12.983 -11.364 1.00 91.88 116 CYS A C 1
ATOM 925 O O . CYS A 1 116 ? 3.061 -14.023 -10.759 1.00 91.88 116 CYS A O 1
ATOM 927 N N . ASP A 1 117 ? 4.480 -12.812 -11.999 1.00 89.06 117 ASP A N 1
ATOM 928 C CA . ASP A 1 117 ? 5.517 -13.847 -12.129 1.00 89.06 117 ASP A CA 1
ATOM 929 C C . ASP A 1 117 ? 6.962 -13.332 -11.997 1.00 89.06 117 ASP A C 1
ATOM 931 O O . ASP A 1 117 ? 7.897 -14.130 -12.014 1.00 89.06 117 ASP A O 1
ATOM 935 N N . GLY A 1 118 ? 7.158 -12.015 -11.880 1.00 89.19 118 GLY A N 1
ATOM 936 C CA . GLY A 1 118 ? 8.485 -11.401 -11.805 1.00 89.19 118 GLY A CA 1
ATOM 937 C C . GLY A 1 118 ? 9.271 -11.413 -13.119 1.00 89.19 118 GLY A C 1
ATOM 938 O O . GLY A 1 118 ? 10.482 -11.203 -13.095 1.00 89.19 118 GLY A O 1
ATOM 939 N N . SER A 1 119 ? 8.616 -11.640 -14.263 1.00 92.25 119 SER A N 1
ATOM 940 C CA . SER A 1 119 ? 9.248 -11.675 -15.597 1.00 92.25 119 SER A CA 1
ATOM 94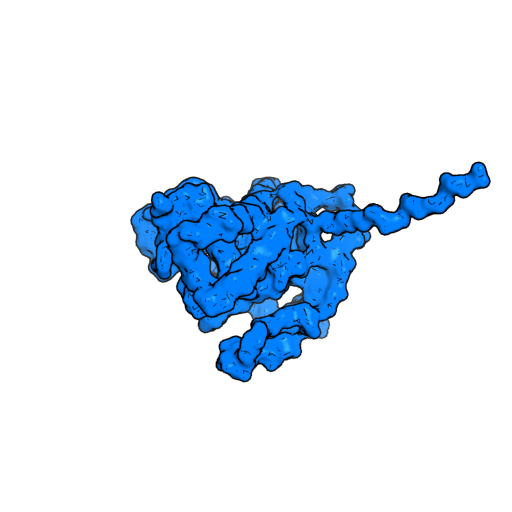1 C C . SER A 1 119 ? 9.958 -10.375 -16.001 1.00 92.25 119 SER A C 1
ATOM 943 O O . SER A 1 119 ? 10.875 -10.395 -16.822 1.00 92.25 119 SER A O 1
ATOM 945 N N . ASN A 1 120 ? 9.610 -9.252 -15.376 1.00 92.19 120 ASN A N 1
ATOM 946 C CA . ASN A 1 120 ? 10.327 -7.983 -15.494 1.00 92.19 120 ASN A CA 1
ATOM 947 C C . ASN A 1 120 ? 11.704 -7.968 -14.805 1.00 92.19 120 ASN A C 1
ATOM 949 O O . ASN A 1 120 ? 12.438 -6.997 -14.993 1.00 92.19 120 ASN A O 1
ATOM 953 N N . TRP A 1 121 ? 12.095 -8.983 -14.030 1.00 93.44 121 TRP A N 1
ATOM 954 C CA . TRP A 1 121 ? 13.403 -9.045 -13.372 1.00 93.44 121 TRP A CA 1
ATOM 955 C C . TRP A 1 121 ? 14.382 -9.946 -14.124 1.00 93.44 121 TRP A C 1
ATOM 957 O O . TRP A 1 121 ? 14.193 -11.152 -14.248 1.00 93.44 121 TRP A O 1
ATOM 967 N N . GLY A 1 122 ? 15.487 -9.354 -14.579 1.00 92.44 122 GLY A N 1
ATOM 968 C CA . GLY A 1 122 ? 16.600 -10.062 -15.209 1.00 92.44 122 GLY A CA 1
ATOM 969 C C . GLY A 1 122 ? 17.879 -10.046 -14.362 1.00 92.44 122 GLY A C 1
ATOM 970 O O . GLY A 1 122 ? 17.957 -9.330 -13.357 1.00 92.44 122 GLY A O 1
ATOM 971 N N . PRO A 1 123 ? 18.921 -10.796 -14.768 1.00 92.69 123 PRO A N 1
ATOM 972 C CA . PRO A 1 123 ? 20.224 -10.755 -14.112 1.00 92.69 123 PRO A CA 1
ATOM 973 C C . PRO A 1 123 ? 20.806 -9.337 -14.082 1.00 92.69 123 PRO A C 1
ATOM 975 O O . PRO A 1 123 ? 20.844 -8.636 -15.097 1.00 92.69 123 PRO A O 1
ATOM 978 N N . GLY A 1 124 ? 21.277 -8.914 -12.911 1.00 92.25 124 GLY A N 1
ATOM 979 C CA . GLY A 1 124 ? 21.985 -7.652 -12.736 1.00 92.25 124 GLY A CA 1
ATOM 980 C C . GLY A 1 124 ? 23.460 -7.721 -13.167 1.00 92.25 124 GLY A C 1
ATOM 981 O O . GLY A 1 124 ? 23.963 -8.770 -13.570 1.00 92.25 124 GLY A O 1
ATOM 982 N N . PRO A 1 125 ? 24.201 -6.602 -13.058 1.00 90.31 125 PRO A N 1
ATOM 983 C CA . PRO A 1 125 ? 25.609 -6.522 -13.461 1.00 90.31 125 PRO A CA 1
ATOM 984 C C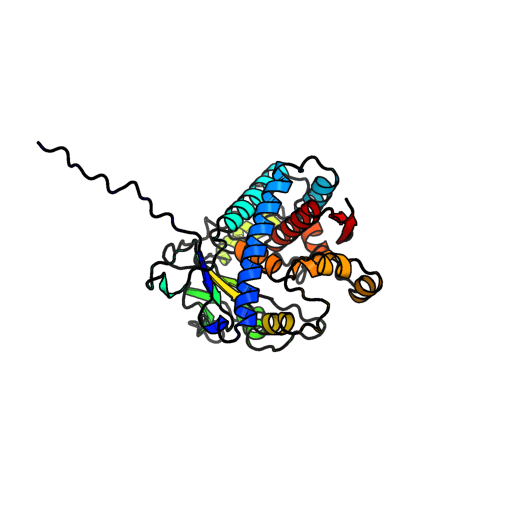 . PRO A 1 125 ? 26.568 -7.298 -12.542 1.00 90.31 125 PRO A C 1
ATOM 986 O O . PRO A 1 125 ? 27.769 -7.341 -12.795 1.00 90.31 125 PRO A O 1
ATOM 989 N N . SER A 1 126 ? 26.085 -7.862 -11.433 1.00 91.69 126 SER A N 1
ATOM 990 C CA . SER A 1 126 ? 26.898 -8.575 -10.447 1.00 91.69 126 SER A CA 1
ATOM 991 C C . SER A 1 126 ? 26.207 -9.863 -10.014 1.00 91.69 126 SER A C 1
ATOM 993 O O . SER A 1 126 ? 24.986 -9.983 -10.072 1.00 91.69 126 SER A O 1
ATOM 995 N N . LEU A 1 127 ? 26.991 -10.847 -9.569 1.00 90.25 127 LEU A N 1
ATOM 996 C CA . LEU A 1 127 ? 26.446 -12.135 -9.147 1.00 90.25 127 LEU A CA 1
ATOM 997 C C . LEU A 1 127 ? 25.458 -11.957 -7.984 1.00 90.25 127 LEU A C 1
ATOM 999 O O . LEU A 1 127 ? 25.812 -11.422 -6.932 1.00 90.25 127 LEU A O 1
ATOM 1003 N N . GLY A 1 128 ? 24.239 -12.464 -8.170 1.00 87.56 128 GLY A N 1
ATOM 1004 C CA . GLY A 1 128 ? 23.174 -12.405 -7.171 1.00 87.56 128 GLY A CA 1
ATOM 1005 C C . GLY A 1 128 ? 22.444 -11.064 -7.095 1.00 87.56 128 GLY A C 1
ATOM 1006 O O . GLY A 1 128 ? 21.685 -10.876 -6.155 1.00 87.56 128 GLY A O 1
ATOM 1007 N N . THR A 1 129 ? 22.661 -10.135 -8.032 1.00 91.44 129 THR A N 1
ATOM 1008 C CA . THR A 1 129 ? 21.827 -8.930 -8.165 1.00 91.44 129 THR A CA 1
ATOM 1009 C C . THR A 1 129 ? 20.790 -9.108 -9.269 1.00 91.44 129 THR A C 1
ATOM 1011 O O . THR A 1 129 ? 21.011 -9.859 -10.222 1.00 91.44 129 THR A O 1
ATOM 1014 N N . LEU A 1 130 ? 19.661 -8.409 -9.147 1.00 92.25 130 LEU A N 1
ATOM 1015 C CA . LEU A 1 130 ? 18.621 -8.360 -10.177 1.00 92.25 130 LEU A CA 1
ATOM 1016 C C . LEU A 1 130 ? 18.476 -6.939 -10.719 1.00 92.25 130 LEU A C 1
ATOM 1018 O O . LEU A 1 130 ? 18.707 -5.961 -10.003 1.00 92.25 130 LEU A O 1
ATOM 1022 N N . LYS A 1 131 ? 18.087 -6.833 -11.989 1.00 93.19 131 LYS A N 1
ATOM 1023 C CA . LYS A 1 131 ? 17.734 -5.580 -12.653 1.00 93.19 131 LYS A CA 1
ATOM 1024 C C . LYS A 1 131 ? 16.297 -5.660 -13.148 1.00 93.19 131 LYS A C 1
ATOM 1026 O O . LYS A 1 131 ? 15.958 -6.576 -13.892 1.00 93.19 131 LYS A O 1
ATOM 1031 N N . ASN A 1 132 ? 15.487 -4.676 -12.779 1.00 92.31 132 ASN A N 1
ATOM 1032 C CA . ASN A 1 132 ? 14.174 -4.487 -13.370 1.00 92.31 132 ASN A CA 1
ATOM 1033 C C . ASN A 1 132 ? 14.355 -3.986 -14.809 1.00 92.31 132 ASN A C 1
ATOM 1035 O O . ASN A 1 132 ? 15.035 -2.985 -15.047 1.00 92.31 132 ASN A O 1
ATOM 1039 N N . THR A 1 133 ? 13.809 -4.717 -15.767 1.00 90.69 133 THR A N 1
ATOM 1040 C CA . THR A 1 133 ? 13.970 -4.461 -17.202 1.00 90.69 133 THR A CA 1
ATOM 1041 C C . THR A 1 133 ? 13.192 -3.236 -17.675 1.00 90.69 133 THR A C 1
ATOM 1043 O O . THR A 1 133 ? 13.657 -2.573 -18.598 1.00 90.69 133 THR A O 1
ATOM 1046 N N . GLU A 1 134 ? 12.105 -2.884 -16.987 1.00 88.06 134 GLU A N 1
ATOM 1047 C CA . GLU A 1 134 ? 11.247 -1.731 -17.292 1.00 88.06 134 GLU A CA 1
ATOM 1048 C C . GLU A 1 134 ? 11.801 -0.445 -16.675 1.00 88.06 134 GLU A C 1
ATOM 1050 O O . GLU A 1 134 ? 11.990 0.568 -17.344 1.00 88.06 134 GLU A O 1
ATOM 1055 N N . THR A 1 135 ? 12.113 -0.478 -15.376 1.00 86.69 135 THR A N 1
ATOM 1056 C CA . THR A 1 135 ? 12.538 0.733 -14.656 1.00 86.69 135 THR A CA 1
ATOM 1057 C C . THR A 1 135 ? 14.045 0.961 -14.713 1.00 86.69 135 THR A C 1
ATOM 1059 O O . THR A 1 135 ? 14.521 2.071 -14.493 1.00 86.69 135 THR A O 1
ATOM 1062 N N . GLY A 1 136 ? 14.825 -0.093 -14.963 1.00 86.38 136 GLY A N 1
ATOM 1063 C CA . GLY A 1 136 ? 16.280 -0.080 -14.837 1.00 86.38 136 GLY A CA 1
ATOM 1064 C C . GLY A 1 136 ? 16.798 -0.199 -13.399 1.00 86.38 136 GLY A C 1
ATOM 1065 O O . GLY A 1 136 ? 18.017 -0.248 -13.210 1.00 86.38 136 GLY A O 1
ATOM 1066 N N . THR A 1 137 ? 15.914 -0.279 -12.399 1.00 87.69 137 THR A N 1
ATOM 1067 C CA . THR A 1 137 ? 16.272 -0.355 -10.975 1.00 87.69 137 THR A CA 1
ATOM 1068 C C . THR A 1 137 ? 17.065 -1.621 -10.664 1.00 87.69 137 THR A C 1
ATOM 1070 O O . THR A 1 137 ? 16.736 -2.711 -11.132 1.00 87.69 137 THR A O 1
ATOM 1073 N N . LEU A 1 138 ? 18.101 -1.484 -9.834 1.00 87.94 138 LEU A N 1
ATOM 1074 C CA . LEU A 1 138 ? 18.914 -2.597 -9.350 1.00 87.94 138 LEU A CA 1
ATOM 1075 C C . LEU A 1 138 ? 18.500 -2.995 -7.934 1.00 87.94 138 LEU A C 1
ATOM 1077 O O . LEU A 1 138 ? 18.326 -2.132 -7.076 1.00 87.94 138 LEU A O 1
ATOM 1081 N N . LYS A 1 139 ? 18.411 -4.303 -7.691 1.00 87.81 139 LYS A N 1
ATOM 1082 C CA . LYS A 1 139 ? 18.249 -4.891 -6.360 1.00 87.81 139 LYS A CA 1
ATOM 1083 C C . LYS A 1 139 ? 19.517 -5.626 -5.955 1.00 87.81 139 LYS A C 1
ATOM 1085 O O . LYS A 1 139 ? 20.047 -6.451 -6.709 1.00 87.81 139 LYS A O 1
ATOM 1090 N N . GLY A 1 140 ? 20.022 -5.287 -4.772 1.00 87.44 140 GLY A N 1
ATOM 1091 C CA . GLY A 1 140 ? 21.207 -5.910 -4.197 1.00 87.44 140 GLY A CA 1
ATOM 1092 C C . GLY A 1 140 ? 20.946 -7.357 -3.780 1.00 87.44 140 GLY A C 1
ATOM 1093 O O . GLY A 1 140 ? 19.807 -7.771 -3.603 1.00 87.44 140 GLY A O 1
ATOM 1094 N N . LYS A 1 141 ? 22.015 -8.130 -3.570 1.00 88.44 141 LYS A N 1
ATOM 1095 C CA . LYS A 1 141 ? 21.921 -9.554 -3.203 1.00 88.44 141 LYS A CA 1
ATOM 1096 C C . LYS A 1 141 ? 21.084 -9.814 -1.946 1.00 88.44 141 LYS A C 1
ATOM 1098 O O . LYS A 1 141 ? 20.374 -10.811 -1.882 1.00 88.44 141 LYS A O 1
ATOM 1103 N N . GLU A 1 142 ? 21.178 -8.936 -0.952 1.00 85.75 142 GLU A N 1
ATOM 1104 C CA . GLU A 1 142 ? 20.388 -9.043 0.279 1.00 85.75 142 GLU A CA 1
ATOM 1105 C C . GLU A 1 142 ? 18.894 -8.863 -0.005 1.00 85.75 142 GLU A C 1
ATOM 1107 O O . GLU A 1 142 ? 18.106 -9.730 0.360 1.00 85.75 142 GLU A O 1
ATOM 1112 N N . GLU A 1 143 ? 18.514 -7.815 -0.744 1.00 83.69 143 GLU A N 1
ATOM 1113 C CA . GLU A 1 143 ? 17.120 -7.573 -1.142 1.00 83.69 143 GLU A CA 1
ATOM 1114 C C . GLU A 1 143 ? 16.567 -8.705 -2.013 1.00 83.69 143 GLU A C 1
ATOM 1116 O O . GLU A 1 143 ? 15.419 -9.113 -1.850 1.00 83.69 143 GLU A O 1
ATOM 1121 N N . VAL A 1 144 ? 17.388 -9.240 -2.922 1.00 85.81 144 VAL A N 1
ATOM 1122 C CA . VAL A 1 144 ? 17.004 -10.379 -3.761 1.00 85.81 144 VAL A CA 1
ATOM 1123 C C . VAL A 1 144 ? 16.676 -11.589 -2.893 1.00 85.81 144 VAL A C 1
ATOM 1125 O O . VAL A 1 144 ? 15.597 -12.155 -3.025 1.00 85.81 144 VAL A O 1
ATOM 1128 N N . ASN A 1 145 ? 17.555 -11.948 -1.959 1.00 84.88 145 ASN A N 1
ATOM 1129 C CA . ASN A 1 145 ? 17.347 -13.114 -1.102 1.00 84.88 145 ASN A CA 1
ATOM 1130 C C . ASN A 1 145 ? 16.202 -12.932 -0.095 1.00 84.88 145 ASN A C 1
ATOM 1132 O O . ASN A 1 145 ? 15.554 -13.914 0.260 1.00 84.88 145 ASN A O 1
ATOM 1136 N N . MET A 1 146 ? 15.980 -11.710 0.397 1.00 80.81 146 MET A N 1
ATOM 1137 C CA . MET A 1 146 ? 14.954 -11.429 1.405 1.00 80.81 146 MET A CA 1
ATOM 1138 C C . MET A 1 146 ? 13.559 -11.262 0.809 1.00 80.81 146 MET A C 1
ATOM 1140 O O . MET A 1 146 ? 12.597 -11.767 1.378 1.00 80.81 146 MET A O 1
ATOM 1144 N N . PHE A 1 147 ? 13.444 -10.570 -0.324 1.00 81.94 147 PHE A N 1
ATOM 1145 C CA . PHE A 1 147 ? 12.148 -10.176 -0.874 1.00 81.94 147 PHE A CA 1
ATOM 1146 C C . PHE A 1 147 ? 11.860 -10.885 -2.191 1.00 81.94 147 PHE A C 1
ATOM 1148 O O . PHE A 1 147 ? 10.833 -11.541 -2.323 1.00 81.94 147 PHE A O 1
ATOM 1155 N N . MET A 1 148 ? 12.786 -10.824 -3.148 1.00 85.31 148 MET A N 1
ATOM 1156 C CA . MET A 1 148 ? 12.511 -11.252 -4.526 1.00 85.31 148 MET A CA 1
ATOM 1157 C C . MET A 1 148 ? 12.411 -12.771 -4.665 1.00 85.31 148 MET A C 1
ATOM 1159 O O . MET A 1 148 ? 11.432 -13.288 -5.195 1.00 85.31 148 MET A O 1
ATOM 1163 N N . THR A 1 149 ? 13.403 -13.498 -4.158 1.00 84.88 149 THR A N 1
ATOM 1164 C CA . THR A 1 149 ? 13.439 -14.961 -4.205 1.00 84.88 149 THR A CA 1
ATOM 1165 C C . THR A 1 149 ? 12.225 -15.560 -3.484 1.00 84.88 149 THR A C 1
ATOM 1167 O O . THR A 1 149 ? 11.499 -16.332 -4.108 1.00 84.88 149 THR A O 1
ATOM 1170 N N . PRO A 1 150 ? 11.895 -15.178 -2.231 1.00 85.94 150 PRO A N 1
ATOM 1171 C CA . PRO A 1 150 ? 10.693 -15.692 -1.579 1.00 85.94 150 PRO A CA 1
ATOM 1172 C C . PRO A 1 150 ? 9.389 -15.305 -2.285 1.00 85.94 150 PRO A C 1
ATOM 1174 O O . PRO A 1 150 ? 8.461 -16.108 -2.300 1.00 85.94 150 PRO A O 1
ATOM 1177 N N . CYS A 1 151 ? 9.318 -14.115 -2.888 1.00 88.12 151 CYS A N 1
ATOM 1178 C CA . CYS A 1 151 ? 8.135 -13.635 -3.601 1.00 88.12 151 CYS A CA 1
ATOM 1179 C C . CYS A 1 151 ? 7.752 -14.535 -4.789 1.00 88.12 151 CYS A C 1
ATOM 1181 O O . CYS A 1 151 ? 6.568 -14.818 -4.986 1.00 88.12 151 CYS A O 1
ATOM 1183 N N . PHE A 1 152 ? 8.739 -15.023 -5.551 1.00 83.75 152 PHE A N 1
ATOM 1184 C CA . PHE A 1 152 ? 8.492 -15.781 -6.784 1.00 83.75 152 PHE A CA 1
ATOM 1185 C C . PHE A 1 152 ? 8.725 -17.293 -6.663 1.00 83.75 152 PHE A C 1
ATOM 1187 O O . PHE A 1 152 ? 8.108 -18.059 -7.404 1.00 83.75 152 PHE A O 1
ATOM 1194 N N . GLU A 1 153 ? 9.578 -17.746 -5.737 1.00 83.50 153 GLU A N 1
ATOM 1195 C CA . GLU A 1 153 ? 9.939 -19.167 -5.614 1.00 83.50 153 GLU A CA 1
ATOM 1196 C C . GLU A 1 153 ? 9.150 -19.921 -4.535 1.00 83.50 153 GLU A C 1
ATOM 1198 O O . GLU A 1 153 ? 8.990 -21.139 -4.642 1.00 83.50 153 GLU A O 1
ATOM 1203 N N . LYS A 1 154 ? 8.648 -19.247 -3.488 1.00 79.38 154 LYS A N 1
ATOM 1204 C CA . LYS A 1 154 ? 7.859 -19.930 -2.451 1.00 79.38 154 LYS A CA 1
ATOM 1205 C C . LYS A 1 154 ? 6.418 -20.137 -2.916 1.00 79.38 154 LYS A C 1
ATOM 1207 O O . LYS A 1 154 ? 5.786 -19.241 -3.462 1.00 79.38 154 LYS A O 1
ATOM 1212 N N . GLU A 1 155 ? 5.873 -21.316 -2.621 1.00 75.56 155 GLU A N 1
ATOM 1213 C CA . GLU A 1 155 ? 4.446 -21.601 -2.822 1.00 75.56 155 GLU A CA 1
ATOM 1214 C C . GLU A 1 155 ? 3.587 -21.063 -1.667 1.00 75.56 155 GLU A C 1
ATOM 1216 O O . GLU A 1 155 ? 2.470 -20.613 -1.915 1.00 75.56 155 GLU A O 1
ATOM 1221 N N . ARG A 1 156 ? 4.105 -21.094 -0.422 1.00 72.00 156 ARG A N 1
ATOM 1222 C CA . ARG A 1 156 ? 3.495 -20.516 0.795 1.00 72.00 156 ARG A CA 1
ATOM 1223 C C . ARG A 1 156 ? 4.547 -20.114 1.844 1.00 72.00 156 ARG A C 1
ATOM 1225 O O . ARG A 1 156 ? 5.584 -20.782 1.925 1.00 72.00 156 ARG A O 1
ATOM 1232 N N . PRO A 1 157 ? 4.282 -19.081 2.667 1.00 73.88 157 PRO A N 1
ATOM 1233 C CA . PRO A 1 157 ? 5.069 -18.784 3.862 1.00 73.88 157 PRO A CA 1
ATOM 1234 C C . PRO A 1 157 ? 4.944 -19.904 4.904 1.00 73.88 157 PRO A C 1
ATOM 1236 O O . PRO A 1 157 ? 3.889 -20.522 5.057 1.00 73.88 157 PRO A O 1
ATOM 1239 N N . GLN A 1 158 ? 6.029 -20.173 5.628 1.00 71.31 158 GLN A N 1
ATOM 1240 C CA . GLN A 1 158 ? 6.012 -21.016 6.824 1.00 71.31 158 GLN A CA 1
ATOM 1241 C C . GLN A 1 158 ? 5.605 -20.195 8.053 1.00 71.31 158 GLN A C 1
ATOM 1243 O O . GLN A 1 158 ? 5.668 -18.968 8.051 1.00 71.31 158 GLN A O 1
ATOM 1248 N N . ALA A 1 159 ? 5.187 -20.868 9.128 1.00 60.81 159 ALA A N 1
ATOM 1249 C CA . ALA A 1 159 ? 4.862 -20.189 10.379 1.00 60.81 159 ALA A CA 1
ATOM 1250 C C . ALA A 1 159 ? 6.075 -19.384 10.888 1.00 60.81 159 ALA A C 1
ATOM 1252 O O . ALA A 1 159 ? 7.125 -19.961 11.165 1.00 60.81 159 ALA A O 1
ATOM 1253 N N . GLY A 1 160 ? 5.910 -18.065 11.016 1.00 62.25 160 GLY A N 1
ATOM 1254 C CA . GLY A 1 160 ? 6.973 -17.135 11.411 1.00 62.25 160 GLY A CA 1
ATOM 1255 C C . GLY A 1 160 ? 7.741 -16.494 10.249 1.00 62.25 160 GLY A C 1
ATOM 1256 O O . GLY A 1 160 ? 8.590 -15.646 10.508 1.00 62.25 160 GLY A O 1
ATOM 1257 N N . ASP A 1 161 ? 7.448 -16.854 8.995 1.00 68.00 161 ASP A N 1
ATOM 1258 C CA . ASP A 1 161 ? 7.963 -16.120 7.840 1.00 68.00 161 ASP A CA 1
ATOM 1259 C C . ASP A 1 161 ? 7.251 -14.762 7.719 1.00 68.00 161 ASP A C 1
ATOM 1261 O O . ASP A 1 161 ? 6.024 -14.707 7.629 1.00 68.00 161 ASP A O 1
ATOM 1265 N N . THR A 1 162 ? 8.022 -13.679 7.621 1.00 68.31 162 THR A N 1
ATOM 1266 C CA . THR A 1 162 ? 7.531 -12.375 7.152 1.00 68.31 162 THR A CA 1
ATOM 1267 C C . THR A 1 162 ? 7.943 -12.229 5.692 1.00 68.31 162 THR A C 1
ATOM 1269 O O . THR A 1 162 ? 9.107 -11.954 5.402 1.00 68.31 162 THR A O 1
ATOM 1272 N N . LEU A 1 163 ? 7.023 -12.499 4.764 1.00 80.19 163 LEU A N 1
ATOM 1273 C CA . LEU A 1 163 ? 7.277 -12.374 3.326 1.00 80.19 163 LEU A CA 1
ATOM 1274 C C . LEU A 1 163 ? 6.550 -11.16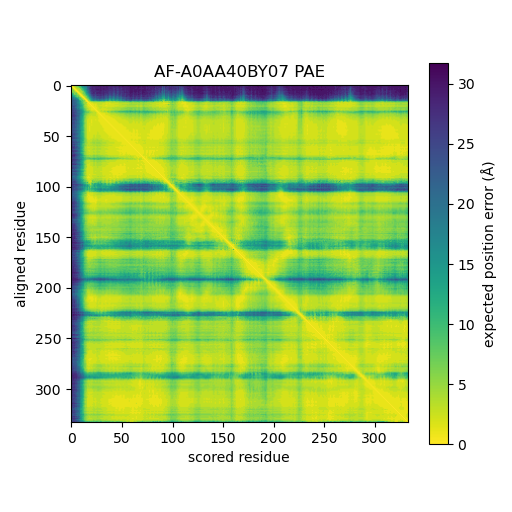0 2.765 1.00 80.19 163 LEU A C 1
ATOM 1276 O O . LEU A 1 163 ? 5.408 -10.895 3.133 1.00 80.19 163 LEU A O 1
ATOM 1280 N N . ALA A 1 164 ? 7.187 -10.479 1.816 1.00 87.56 164 ALA A N 1
ATOM 1281 C CA . ALA A 1 164 ? 6.515 -9.470 1.012 1.00 87.56 164 ALA A CA 1
ATOM 1282 C C . ALA A 1 164 ? 5.343 -10.107 0.243 1.00 87.56 164 ALA A C 1
ATOM 1284 O O . ALA A 1 164 ? 5.500 -11.184 -0.341 1.00 87.56 164 ALA A O 1
ATOM 1285 N N . MET A 1 165 ? 4.179 -9.453 0.263 1.00 91.00 165 MET A N 1
ATOM 1286 C CA . MET A 1 165 ? 2.997 -9.841 -0.524 1.00 91.00 165 MET A CA 1
ATOM 1287 C C . MET A 1 165 ? 3.064 -9.285 -1.949 1.00 91.00 165 MET A C 1
ATOM 1289 O O . MET A 1 165 ? 2.576 -9.910 -2.892 1.00 91.00 165 MET A O 1
ATOM 1293 N N . ALA A 1 166 ? 3.706 -8.131 -2.103 1.00 94.06 166 ALA A N 1
ATOM 1294 C CA . ALA A 1 166 ? 4.052 -7.533 -3.373 1.00 94.06 166 ALA A CA 1
ATOM 1295 C C . ALA A 1 166 ? 5.366 -6.746 -3.240 1.00 94.06 166 ALA A C 1
ATOM 1297 O O . ALA A 1 166 ? 5.886 -6.546 -2.145 1.00 94.06 166 ALA A O 1
ATOM 1298 N N . VAL A 1 167 ? 5.949 -6.383 -4.380 1.00 93.12 167 VAL A N 1
ATOM 1299 C CA . VAL A 1 167 ? 7.138 -5.536 -4.462 1.00 93.12 167 VAL A CA 1
ATOM 1300 C C . VAL A 1 167 ? 6.921 -4.484 -5.537 1.00 93.12 167 VAL A C 1
ATOM 1302 O O . VAL A 1 167 ? 6.934 -4.792 -6.738 1.00 93.12 167 VAL A O 1
ATOM 1305 N N . THR A 1 168 ? 6.789 -3.232 -5.112 1.00 94.31 168 THR A N 1
ATOM 1306 C CA . THR A 1 168 ? 6.735 -2.083 -6.017 1.00 94.31 168 THR A CA 1
ATOM 1307 C C . THR A 1 168 ? 8.110 -1.478 -6.258 1.00 94.31 168 THR A C 1
ATOM 1309 O O . THR A 1 168 ? 8.952 -1.340 -5.373 1.00 94.31 168 THR A O 1
ATOM 1312 N N . THR A 1 169 ? 8.360 -1.114 -7.510 1.00 92.94 169 THR A N 1
ATOM 1313 C CA . THR A 1 169 ? 9.556 -0.404 -7.943 1.00 92.94 169 THR A CA 1
ATOM 1314 C C . THR A 1 169 ? 9.141 0.856 -8.683 1.00 92.94 169 THR A C 1
ATOM 1316 O O . THR A 1 169 ? 8.584 0.791 -9.781 1.00 92.94 169 THR A O 1
ATOM 1319 N N . SER A 1 170 ? 9.447 2.004 -8.078 1.00 92.56 170 SER A N 1
ATOM 1320 C CA . SER A 1 170 ? 9.336 3.302 -8.742 1.00 92.56 170 SER A CA 1
ATOM 1321 C C . SER A 1 170 ? 10.240 3.358 -9.971 1.00 92.56 170 SER A C 1
ATOM 1323 O O . SER A 1 170 ? 11.353 2.819 -9.948 1.00 92.56 170 SER A O 1
ATOM 1325 N N . SER A 1 171 ? 9.794 4.047 -11.023 1.00 92.38 171 SER A N 1
ATOM 1326 C CA . SER A 1 171 ? 10.651 4.285 -12.185 1.00 92.38 171 SER A CA 1
ATOM 1327 C C . SER A 1 171 ? 11.699 5.365 -11.936 1.00 92.38 171 SER A C 1
ATOM 1329 O O . SER A 1 171 ? 12.790 5.300 -12.501 1.00 92.38 171 SER A O 1
ATOM 1331 N N . ASN A 1 172 ? 11.442 6.309 -11.023 1.00 90.62 172 ASN A N 1
ATOM 1332 C CA . ASN A 1 172 ? 12.508 7.172 -10.519 1.00 90.62 172 ASN A CA 1
ATOM 1333 C C . ASN A 1 172 ? 13.565 6.335 -9.782 1.00 90.62 172 ASN A C 1
ATOM 1335 O O . ASN A 1 172 ? 13.235 5.570 -8.871 1.00 90.62 172 ASN A O 1
ATOM 1339 N N . ILE A 1 173 ? 14.837 6.544 -10.128 1.00 85.31 173 ILE A N 1
ATOM 1340 C CA . ILE A 1 173 ? 15.976 5.891 -9.479 1.00 85.31 173 ILE A CA 1
ATOM 1341 C C . ILE A 1 173 ? 16.395 6.729 -8.274 1.00 85.31 173 ILE A C 1
ATOM 1343 O O . ILE A 1 173 ? 16.835 7.869 -8.427 1.00 85.31 173 ILE A O 1
ATOM 1347 N N . ILE A 1 174 ? 16.280 6.156 -7.079 1.00 84.31 174 ILE A N 1
ATOM 1348 C CA . ILE A 1 174 ? 16.627 6.820 -5.819 1.00 84.31 174 ILE A CA 1
ATOM 1349 C C . ILE A 1 174 ? 18.069 6.471 -5.431 1.00 84.31 174 ILE A C 1
ATOM 1351 O O . ILE A 1 174 ? 18.426 5.300 -5.301 1.00 84.31 174 ILE A O 1
ATOM 1355 N N . ASP A 1 175 ? 18.891 7.486 -5.167 1.00 85.75 175 ASP A N 1
ATOM 1356 C CA . ASP A 1 175 ? 20.196 7.348 -4.518 1.00 85.75 175 ASP A CA 1
ATOM 1357 C C . ASP A 1 175 ? 19.994 7.089 -3.016 1.00 85.75 175 ASP A C 1
ATOM 1359 O O . ASP A 1 175 ? 20.103 7.979 -2.167 1.00 85.75 175 ASP A O 1
ATOM 1363 N N . MET A 1 176 ? 19.639 5.842 -2.692 1.00 81.19 176 MET A N 1
ATOM 1364 C CA . MET A 1 176 ? 19.382 5.402 -1.321 1.00 81.19 176 MET A CA 1
ATOM 1365 C C . MET A 1 176 ? 20.569 5.639 -0.373 1.00 81.19 176 MET A C 1
ATOM 1367 O O . MET A 1 176 ? 20.322 6.106 0.743 1.00 81.19 176 MET A O 1
ATOM 1371 N N . PRO A 1 177 ? 21.841 5.382 -0.755 1.00 84.38 177 PRO A N 1
ATOM 1372 C CA . PRO A 1 177 ? 22.985 5.720 0.089 1.00 84.38 177 PRO A CA 1
ATOM 1373 C C . PRO A 1 177 ? 23.023 7.199 0.479 1.00 84.38 177 PRO A C 1
ATOM 1375 O O . PRO A 1 177 ? 23.222 7.515 1.654 1.00 84.38 177 PRO A O 1
ATOM 1378 N N . ARG A 1 178 ? 22.800 8.112 -0.472 1.00 86.69 178 ARG A N 1
ATOM 1379 C CA . ARG A 1 178 ? 22.794 9.552 -0.195 1.00 86.69 178 ARG A CA 1
ATOM 1380 C C . ARG A 1 178 ? 21.549 9.990 0.576 1.00 86.69 178 ARG A C 1
ATOM 1382 O O . ARG A 1 178 ? 21.666 10.832 1.463 1.00 86.69 178 ARG A O 1
ATOM 1389 N N . TYR A 1 179 ? 20.384 9.408 0.295 1.00 85.62 179 TYR A N 1
ATOM 1390 C CA . TYR A 1 179 ? 19.162 9.679 1.055 1.00 85.62 179 TYR A CA 1
ATOM 1391 C C . TYR A 1 179 ? 19.322 9.291 2.532 1.00 85.62 179 TYR A C 1
ATOM 1393 O O . TYR A 1 179 ? 19.058 10.104 3.420 1.00 85.62 179 TYR A O 1
ATOM 1401 N N . ARG A 1 180 ? 19.850 8.089 2.808 1.00 84.50 180 ARG A N 1
ATOM 1402 C CA . ARG A 1 180 ? 20.078 7.589 4.176 1.00 84.50 180 ARG A CA 1
ATOM 1403 C C . ARG A 1 180 ? 21.016 8.476 4.994 1.00 84.50 180 ARG A C 1
ATOM 1405 O O . ARG A 1 180 ? 20.785 8.657 6.185 1.00 84.50 180 ARG A O 1
ATOM 1412 N N . GLN A 1 181 ? 22.002 9.122 4.364 1.00 87.56 181 GLN A N 1
ATOM 1413 C CA . GLN A 1 181 ? 22.890 10.076 5.048 1.00 87.56 181 GLN A CA 1
ATOM 1414 C C . GLN A 1 181 ? 22.155 11.276 5.665 1.00 87.56 181 GLN A C 1
ATOM 1416 O O . GLN A 1 181 ? 22.667 11.866 6.614 1.00 87.56 181 GLN A O 1
ATOM 1421 N N . VAL A 1 182 ? 20.980 11.646 5.148 1.00 87.50 182 VAL A N 1
ATOM 1422 C CA . VAL A 1 182 ? 20.157 12.748 5.682 1.00 87.50 182 VAL A CA 1
ATOM 1423 C C . VAL A 1 182 ? 18.991 12.208 6.506 1.00 87.50 182 VAL A C 1
ATOM 1425 O O . VAL A 1 182 ? 18.683 12.727 7.578 1.00 87.50 182 VAL A O 1
ATOM 1428 N N . TYR A 1 183 ? 18.380 11.125 6.040 1.00 82.69 183 TYR A N 1
ATOM 1429 C CA . TYR A 1 183 ? 17.238 10.504 6.690 1.00 82.69 183 TYR A CA 1
ATOM 1430 C C . TYR A 1 183 ? 17.574 9.896 8.062 1.00 82.69 183 TYR A C 1
ATOM 1432 O O . TYR A 1 183 ? 16.846 10.133 9.028 1.00 82.69 183 TYR A O 1
ATOM 1440 N N . ASP A 1 184 ? 18.690 9.169 8.191 1.00 84.06 184 ASP A N 1
ATOM 1441 C CA . ASP A 1 184 ? 19.042 8.499 9.450 1.00 84.06 184 ASP A CA 1
ATOM 1442 C C . ASP A 1 184 ? 19.321 9.497 10.598 1.00 84.06 184 ASP A C 1
ATOM 1444 O O . ASP A 1 184 ? 18.813 9.287 11.706 1.00 84.06 184 ASP A O 1
ATOM 1448 N N . PRO A 1 185 ? 20.056 10.615 10.389 1.00 84.00 185 PRO A N 1
ATOM 1449 C CA . PRO A 1 185 ? 20.189 11.664 11.400 1.00 84.00 185 PRO A CA 1
ATOM 1450 C C . PRO A 1 185 ? 18.873 12.352 11.766 1.00 84.00 185 PRO A C 1
ATOM 1452 O O . PRO A 1 185 ? 18.646 12.596 12.954 1.00 84.00 185 PRO A O 1
ATOM 1455 N N . TRP A 1 186 ? 18.018 12.666 10.784 1.00 83.38 186 TRP A N 1
ATOM 1456 C CA . TRP A 1 186 ? 16.695 13.238 11.053 1.00 83.38 186 TRP A CA 1
ATOM 1457 C C . TRP A 1 186 ? 15.872 12.306 11.938 1.00 83.38 186 TRP A C 1
ATOM 1459 O O . TRP A 1 186 ? 15.421 12.724 13.004 1.00 83.38 186 TRP A O 1
ATOM 1469 N N . LYS A 1 187 ? 15.796 11.016 11.591 1.00 75.06 187 LYS A N 1
ATOM 1470 C CA . LYS A 1 187 ? 15.052 10.051 12.402 1.00 75.06 187 LYS A CA 1
ATOM 1471 C C . LYS A 1 187 ? 15.617 9.909 13.813 1.00 75.06 187 LYS A C 1
ATOM 1473 O O . LYS A 1 187 ? 14.864 9.763 14.770 1.00 75.06 187 LYS A O 1
ATOM 1478 N N . ALA A 1 188 ? 16.937 9.966 13.973 1.00 79.38 188 ALA A N 1
ATOM 1479 C CA . ALA A 1 188 ? 17.573 9.910 15.289 1.00 79.38 188 ALA A CA 1
ATOM 1480 C C . ALA A 1 188 ? 17.320 11.167 16.157 1.00 79.38 188 ALA A C 1
ATOM 1482 O O . ALA A 1 188 ? 17.960 11.314 17.199 1.00 79.38 188 ALA A O 1
ATOM 1483 N N . GLY A 1 189 ? 16.462 12.098 15.719 1.00 76.62 189 GLY A N 1
ATOM 1484 C CA . GLY A 1 189 ? 16.194 13.371 16.389 1.00 76.62 189 GLY A CA 1
ATOM 1485 C C . GLY A 1 189 ? 17.390 14.324 16.364 1.00 76.62 189 GLY A C 1
ATOM 1486 O O . GLY A 1 189 ? 17.435 15.292 17.122 1.00 76.62 189 GLY A O 1
ATOM 1487 N N . LYS A 1 190 ? 18.396 14.042 15.521 1.00 81.94 190 LYS A N 1
ATOM 1488 C CA . LYS A 1 190 ? 19.622 14.848 15.411 1.00 81.94 190 LYS A CA 1
ATOM 1489 C C . LYS A 1 190 ? 19.468 16.008 14.430 1.00 81.94 190 LYS A C 1
ATOM 1491 O O . LYS A 1 190 ? 20.307 16.906 14.431 1.00 81.94 190 LYS A O 1
ATOM 1496 N N . GLN A 1 191 ? 18.422 16.002 13.608 1.00 76.38 191 GLN A N 1
ATOM 1497 C CA . GLN A 1 191 ? 18.015 17.142 12.791 1.00 76.38 191 GLN A CA 1
ATOM 1498 C C . GLN A 1 191 ? 16.589 17.536 13.162 1.00 76.38 191 GLN A C 1
ATOM 1500 O O . GLN A 1 191 ? 15.759 16.677 13.442 1.00 76.38 191 GLN A O 1
ATOM 1505 N N . LYS A 1 192 ? 16.330 18.846 13.194 1.00 66.38 192 LYS A N 1
ATOM 1506 C CA . LYS A 1 192 ? 14.974 19.377 13.355 1.00 66.38 192 LYS A CA 1
ATOM 1507 C C . LYS A 1 192 ? 14.248 19.350 12.011 1.00 66.38 192 LYS A C 1
ATOM 1509 O O . LYS A 1 192 ? 14.898 19.390 10.970 1.00 66.38 192 LYS A O 1
ATOM 1514 N N . ASP A 1 193 ? 12.924 19.300 12.088 1.00 66.75 193 ASP A N 1
ATOM 1515 C CA . ASP A 1 193 ? 11.971 19.300 10.974 1.00 66.75 193 ASP A CA 1
ATOM 1516 C C . ASP A 1 193 ? 12.302 20.279 9.830 1.00 66.75 193 ASP A C 1
ATOM 1518 O O . ASP A 1 193 ? 12.884 21.343 10.079 1.00 66.75 193 ASP A O 1
ATOM 1522 N N . PRO A 1 194 ? 11.866 19.986 8.585 1.00 68.00 194 PRO A N 1
ATOM 1523 C CA . PRO A 1 194 ? 10.981 18.881 8.178 1.00 68.00 194 PRO A CA 1
ATOM 1524 C C . PRO A 1 194 ? 11.713 17.573 7.829 1.00 68.00 194 PRO A C 1
ATOM 1526 O O . PRO A 1 194 ? 12.922 17.563 7.598 1.00 68.00 194 PRO A O 1
ATOM 1529 N N . GLN A 1 195 ? 10.958 16.469 7.749 1.00 72.06 195 GLN A N 1
ATOM 1530 C CA . GLN A 1 195 ? 11.464 15.191 7.242 1.00 72.06 195 GLN A CA 1
ATOM 1531 C C . GLN A 1 195 ? 12.091 15.350 5.845 1.00 72.06 195 GLN A C 1
ATOM 1533 O O . GLN A 1 195 ? 11.486 15.988 4.979 1.00 72.06 195 GLN A O 1
ATOM 1538 N N . PRO A 1 196 ? 13.262 14.738 5.578 1.00 77.06 196 PRO A N 1
ATOM 1539 C CA . PRO A 1 196 ? 13.866 14.750 4.253 1.00 77.06 196 PRO A CA 1
ATOM 1540 C C . PRO A 1 196 ? 12.964 14.076 3.214 1.00 77.06 196 PRO A C 1
ATOM 1542 O O . PRO A 1 196 ? 12.622 12.896 3.342 1.00 77.06 196 PRO A O 1
ATOM 1545 N N . SER A 1 197 ? 12.623 14.813 2.157 1.00 76.75 197 SER A N 1
ATOM 1546 C CA . SER A 1 197 ? 11.938 14.259 0.990 1.00 76.75 197 SER A CA 1
ATOM 1547 C C . SER A 1 197 ? 12.899 13.436 0.128 1.00 76.75 197 SER A C 1
ATOM 1549 O O . SER A 1 197 ? 14.107 13.676 0.107 1.00 76.75 197 SER A O 1
ATOM 1551 N N . VAL A 1 198 ? 12.359 12.459 -0.601 1.00 80.12 198 VAL A N 1
ATOM 1552 C CA . VAL A 1 198 ? 13.135 11.564 -1.480 1.00 80.12 198 VAL A CA 1
ATOM 1553 C C . VAL A 1 198 ? 13.501 12.246 -2.812 1.00 80.12 198 VAL A C 1
ATOM 1555 O O . VAL A 1 198 ? 14.508 11.913 -3.439 1.00 80.12 198 VAL A O 1
ATOM 1558 N N . GLY A 1 199 ? 12.730 13.257 -3.227 1.00 82.31 199 GLY A N 1
ATOM 1559 C CA . GLY A 1 199 ? 12.881 13.964 -4.507 1.00 82.31 199 GLY A CA 1
ATOM 1560 C C . GLY A 1 199 ? 14.297 14.487 -4.809 1.00 82.31 199 GLY A C 1
ATOM 1561 O O . GLY A 1 199 ? 14.816 14.183 -5.880 1.00 82.31 199 GLY A O 1
ATOM 1562 N N . PRO A 1 200 ? 14.982 15.193 -3.885 1.00 86.19 200 PRO A N 1
ATOM 1563 C CA . PRO A 1 200 ? 16.354 15.680 -4.092 1.00 86.19 200 PRO A CA 1
ATOM 1564 C C . PRO A 1 200 ? 17.412 14.583 -4.294 1.00 86.19 200 PRO A C 1
ATOM 1566 O O . PRO A 1 200 ? 18.547 14.881 -4.673 1.00 86.19 200 PRO A O 1
ATOM 1569 N N . PHE A 1 201 ? 17.056 13.331 -4.008 1.00 87.88 201 PHE A N 1
ATOM 1570 C CA . PHE A 1 201 ? 17.911 12.152 -4.123 1.00 87.88 201 PHE A CA 1
ATOM 1571 C C . PHE A 1 201 ? 17.451 11.226 -5.252 1.00 87.88 201 PHE A C 1
ATOM 1573 O O . PHE A 1 201 ? 17.959 10.117 -5.370 1.00 87.88 201 PHE A O 1
ATOM 1580 N N . SER A 1 202 ? 16.493 11.659 -6.073 1.00 88.69 202 SER A N 1
ATOM 1581 C CA . SER A 1 202 ? 15.905 10.855 -7.140 1.00 88.69 202 SER A CA 1
ATOM 1582 C C . SER A 1 202 ? 16.292 11.379 -8.517 1.00 88.69 202 SER A C 1
ATOM 1584 O O . SER A 1 202 ? 16.277 12.584 -8.763 1.00 88.69 202 SER A O 1
ATOM 1586 N N . THR A 1 203 ? 16.576 10.465 -9.438 1.00 89.31 203 THR A N 1
ATOM 1587 C CA . THR A 1 203 ? 16.645 10.744 -10.876 1.00 89.31 203 THR A CA 1
ATOM 1588 C C . THR A 1 203 ? 15.303 10.380 -11.498 1.00 89.31 203 THR A C 1
ATOM 1590 O O . THR A 1 203 ? 14.833 9.256 -11.329 1.00 89.31 203 THR A O 1
ATOM 1593 N N . VAL A 1 204 ? 14.665 11.339 -12.173 1.00 88.12 204 VAL A N 1
ATOM 1594 C CA . VAL A 1 204 ? 13.334 11.153 -12.766 1.00 88.12 204 VAL A CA 1
ATOM 1595 C C . VAL A 1 204 ? 13.445 10.416 -14.098 1.00 88.12 204 VAL A C 1
ATOM 1597 O O . VAL A 1 204 ? 14.239 10.815 -14.948 1.00 88.12 204 VAL A O 1
ATOM 1600 N N . HIS A 1 205 ? 12.617 9.389 -14.293 1.00 87.50 205 HIS A N 1
ATOM 1601 C CA . HIS A 1 205 ? 12.505 8.645 -15.553 1.00 87.50 205 HIS A CA 1
ATOM 1602 C C . HIS A 1 205 ? 11.079 8.760 -16.098 1.00 87.50 205 HIS A C 1
ATOM 1604 O O . HIS A 1 205 ? 10.284 7.845 -15.907 1.00 87.50 205 HIS A O 1
ATOM 1610 N N . PRO A 1 206 ? 10.721 9.896 -16.726 1.00 86.38 206 PRO A N 1
ATOM 1611 C CA . PRO A 1 206 ? 9.331 10.204 -17.066 1.00 86.38 206 PRO A CA 1
ATOM 1612 C C . PRO A 1 206 ? 8.714 9.225 -18.069 1.00 86.38 206 PRO A C 1
ATOM 1614 O O . PRO A 1 206 ? 7.502 9.046 -18.044 1.00 86.38 206 PRO A O 1
ATOM 1617 N N . ASP A 1 207 ? 9.541 8.570 -18.883 1.00 87.50 207 ASP A N 1
ATOM 1618 C CA . ASP A 1 207 ? 9.120 7.694 -19.983 1.00 87.50 207 ASP A CA 1
ATOM 1619 C C . ASP A 1 207 ? 9.052 6.207 -19.584 1.00 87.50 207 ASP A C 1
ATOM 1621 O O . ASP A 1 207 ? 8.879 5.343 -20.436 1.00 87.50 207 ASP A O 1
ATOM 1625 N N . ASN A 1 208 ? 9.215 5.895 -18.291 1.00 89.50 208 ASN A N 1
ATOM 1626 C CA . ASN A 1 208 ? 9.172 4.527 -17.776 1.00 89.50 208 ASN A CA 1
ATOM 1627 C C . ASN A 1 208 ? 8.040 4.384 -16.747 1.00 89.50 208 ASN A C 1
ATOM 1629 O O . ASN A 1 208 ? 7.986 5.193 -15.811 1.00 89.50 208 ASN A O 1
ATOM 1633 N N . PRO A 1 209 ? 7.186 3.347 -16.836 1.00 92.62 209 PRO A N 1
ATOM 1634 C CA . PRO A 1 209 ? 6.180 3.072 -15.817 1.00 92.62 209 PRO A CA 1
ATOM 1635 C C . PRO A 1 209 ? 6.809 2.614 -14.506 1.00 92.62 209 PRO A C 1
ATOM 1637 O O . PRO A 1 209 ? 7.878 2.002 -14.481 1.00 92.62 209 PRO A O 1
ATOM 1640 N N . ASN A 1 210 ? 6.101 2.843 -13.402 1.00 95.12 210 ASN A N 1
ATOM 1641 C CA . ASN A 1 210 ? 6.359 2.087 -12.182 1.00 95.12 210 ASN A CA 1
ATOM 1642 C C . ASN A 1 210 ? 6.008 0.617 -12.436 1.00 95.12 210 ASN A C 1
ATOM 1644 O O . ASN A 1 210 ? 5.146 0.304 -13.261 1.00 95.12 210 ASN A O 1
ATOM 1648 N N . THR A 1 211 ? 6.618 -0.292 -11.685 1.00 95.44 211 THR A N 1
ATOM 1649 C CA . THR A 1 211 ? 6.230 -1.706 -11.730 1.00 95.44 211 THR A CA 1
ATOM 1650 C C . THR A 1 211 ? 5.806 -2.192 -10.362 1.00 95.44 211 THR A C 1
ATOM 1652 O O . THR A 1 211 ? 6.392 -1.803 -9.355 1.00 95.44 211 THR A O 1
ATOM 1655 N N . MET A 1 212 ? 4.807 -3.061 -10.332 1.00 96.56 212 MET A N 1
ATOM 1656 C CA . MET A 1 212 ? 4.354 -3.750 -9.131 1.00 96.56 212 MET A CA 1
ATOM 1657 C C . MET A 1 212 ? 4.403 -5.245 -9.400 1.00 96.56 212 MET A C 1
ATOM 1659 O O . MET A 1 212 ? 3.911 -5.699 -10.425 1.00 96.56 212 MET A O 1
ATOM 1663 N N . ASN A 1 213 ? 5.010 -6.012 -8.505 1.00 95.31 213 ASN A N 1
ATOM 1664 C CA . ASN A 1 213 ? 5.094 -7.461 -8.629 1.00 95.31 213 ASN A CA 1
ATOM 1665 C C . ASN A 1 213 ? 4.316 -8.093 -7.492 1.00 95.31 213 ASN A C 1
ATOM 1667 O O . ASN A 1 213 ? 4.740 -7.968 -6.350 1.00 95.31 213 ASN A O 1
ATOM 1671 N N . ILE A 1 214 ? 3.207 -8.763 -7.784 1.00 94.50 214 ILE A N 1
ATOM 1672 C CA . ILE A 1 214 ? 2.435 -9.462 -6.758 1.0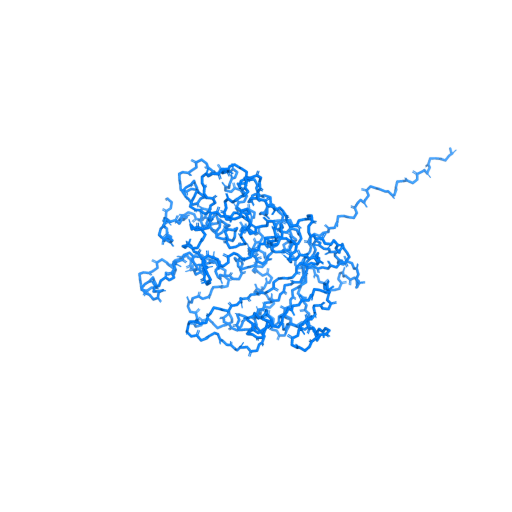0 94.50 214 ILE A CA 1
ATOM 1673 C C . ILE A 1 214 ? 3.022 -10.860 -6.592 1.00 94.50 214 ILE A C 1
ATOM 1675 O O . ILE A 1 214 ? 3.227 -11.587 -7.566 1.00 94.50 214 ILE A O 1
ATOM 1679 N N . CYS A 1 215 ? 3.322 -11.231 -5.352 1.00 93.12 215 CYS A N 1
ATOM 1680 C CA . CYS A 1 215 ? 4.057 -12.449 -5.066 1.00 93.12 215 CYS A CA 1
ATOM 1681 C C . CYS A 1 215 ? 3.222 -13.697 -5.324 1.00 93.12 215 CYS A C 1
ATOM 1683 O O . CYS A 1 215 ? 2.056 -13.786 -4.939 1.00 93.12 215 CYS A O 1
ATOM 1685 N N . LYS A 1 216 ? 3.854 -14.708 -5.926 1.00 90.44 216 LYS A N 1
ATOM 1686 C CA . LYS A 1 216 ? 3.205 -15.961 -6.320 1.00 90.44 216 LYS A CA 1
ATOM 1687 C C . LYS A 1 216 ? 2.531 -16.647 -5.132 1.00 90.44 216 LYS A C 1
ATOM 1689 O O . LYS A 1 216 ? 1.387 -17.085 -5.243 1.00 90.44 216 LYS A O 1
ATOM 1694 N N . TRP A 1 217 ? 3.211 -16.699 -3.985 1.00 89.12 217 TRP A N 1
ATOM 1695 C CA . TRP A 1 217 ? 2.655 -17.291 -2.767 1.00 89.12 217 TRP A CA 1
ATOM 1696 C C . TRP A 1 217 ? 1.374 -16.581 -2.309 1.00 89.12 217 TRP A C 1
ATOM 1698 O O . TRP A 1 217 ? 0.441 -17.237 -1.851 1.00 89.12 217 TRP A O 1
ATOM 1708 N N . TYR A 1 218 ? 1.310 -15.255 -2.454 1.00 90.69 218 TYR A N 1
ATOM 1709 C CA . TYR A 1 218 ? 0.173 -14.450 -2.015 1.00 90.69 218 TYR A CA 1
ATOM 1710 C C . TYR A 1 218 ? -1.000 -14.592 -2.986 1.00 90.69 218 TYR A C 1
ATOM 1712 O O . TYR A 1 218 ? -2.134 -14.809 -2.564 1.00 90.69 218 TYR A O 1
ATOM 1720 N N . LEU A 1 219 ? -0.717 -14.617 -4.293 1.00 89.50 219 LEU A N 1
ATOM 1721 C CA . LEU A 1 219 ? -1.701 -14.973 -5.318 1.00 89.50 219 LEU A CA 1
ATOM 1722 C C . LEU A 1 219 ? -2.292 -16.369 -5.065 1.00 89.50 219 LEU A C 1
ATOM 1724 O O . LEU A 1 219 ? -3.498 -16.563 -5.198 1.00 89.50 219 LEU A O 1
ATOM 1728 N N . ASN A 1 220 ? -1.464 -17.340 -4.672 1.00 86.12 220 ASN A N 1
ATOM 1729 C CA . ASN A 1 220 ? -1.922 -18.675 -4.291 1.00 86.12 220 ASN A CA 1
ATOM 1730 C C . ASN A 1 220 ? -2.775 -18.661 -3.016 1.00 86.12 220 ASN A C 1
ATOM 1732 O O . ASN A 1 220 ? -3.750 -19.408 -2.939 1.00 86.12 220 ASN A O 1
ATOM 1736 N N . ALA A 1 221 ? -2.412 -17.846 -2.025 1.00 84.38 221 ALA A N 1
ATOM 1737 C CA . ALA A 1 221 ? -3.146 -17.737 -0.769 1.00 84.38 221 ALA A CA 1
ATOM 1738 C C . ALA A 1 221 ? -4.532 -17.112 -0.975 1.00 84.38 221 ALA A C 1
ATOM 1740 O O . ALA A 1 221 ? -5.520 -17.667 -0.515 1.00 84.38 221 ALA A O 1
ATOM 1741 N N . ILE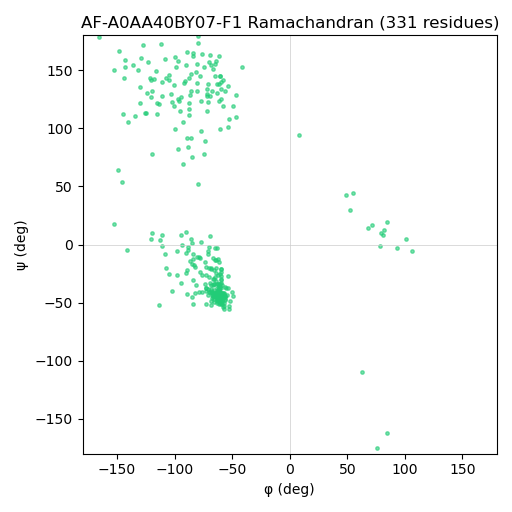 A 1 222 ? -4.629 -16.045 -1.771 1.00 82.44 222 ILE A N 1
ATOM 1742 C CA . ILE A 1 222 ? -5.910 -15.421 -2.134 1.00 82.44 222 ILE A CA 1
ATOM 1743 C C . ILE A 1 222 ? -6.820 -16.387 -2.903 1.00 82.44 222 ILE A C 1
ATOM 1745 O O . ILE A 1 222 ? -8.036 -16.353 -2.746 1.00 82.44 222 ILE A O 1
ATOM 1749 N N . LYS A 1 223 ? -6.258 -17.264 -3.742 1.00 80.00 223 LYS A N 1
ATOM 1750 C CA . LYS A 1 223 ? -7.045 -18.297 -4.439 1.00 80.00 223 LYS A CA 1
ATOM 1751 C C . LYS A 1 223 ? -7.548 -19.389 -3.499 1.00 80.00 223 LYS A C 1
ATOM 1753 O O . LYS A 1 223 ? -8.559 -20.029 -3.797 1.00 80.00 223 LYS A O 1
ATOM 1758 N N . ASP A 1 224 ? -6.827 -19.646 -2.414 1.00 76.00 224 ASP A N 1
ATOM 1759 C CA . ASP A 1 224 ? -7.184 -20.667 -1.444 1.00 76.00 224 ASP A CA 1
ATOM 1760 C C . ASP A 1 224 ? -8.162 -20.109 -0.410 1.00 76.00 224 ASP A C 1
ATOM 1762 O O . ASP A 1 224 ? -7.785 -19.629 0.654 1.00 76.00 224 ASP A O 1
ATOM 1766 N N . THR A 1 225 ? -9.453 -20.270 -0.689 1.00 61.94 225 THR A N 1
ATOM 1767 C CA . THR A 1 225 ? -10.541 -19.864 0.212 1.00 61.94 225 THR A CA 1
ATOM 1768 C C . THR A 1 225 ? -10.555 -20.606 1.557 1.00 61.94 225 THR A C 1
ATOM 1770 O O . THR A 1 225 ? -11.446 -20.360 2.367 1.00 61.94 225 THR A O 1
ATOM 1773 N N . SER A 1 226 ? -9.651 -21.568 1.789 1.00 59.00 226 SER A N 1
ATOM 1774 C CA . SER A 1 226 ? -9.480 -22.207 3.098 1.00 59.00 226 SER A CA 1
ATOM 1775 C C . SER A 1 226 ? -8.559 -21.426 4.041 1.00 59.00 226 SER A C 1
ATOM 1777 O O . SER A 1 226 ? -8.622 -21.647 5.257 1.00 59.00 226 SER A O 1
ATOM 1779 N N . ASP A 1 227 ? -7.751 -20.492 3.522 1.00 62.47 227 ASP A N 1
ATOM 1780 C CA . ASP A 1 227 ? -6.977 -19.581 4.358 1.00 62.47 227 ASP A CA 1
ATOM 1781 C C . ASP A 1 227 ? -7.887 -18.479 4.907 1.00 62.47 227 ASP A C 1
ATOM 1783 O O . ASP A 1 227 ? -8.201 -17.484 4.261 1.00 62.47 227 ASP A O 1
ATOM 1787 N N . ASN A 1 228 ? -8.341 -18.676 6.142 1.00 61.34 228 ASN A N 1
ATOM 1788 C CA . ASN A 1 228 ? -9.290 -17.775 6.787 1.00 61.34 228 ASN A CA 1
ATOM 1789 C C . ASN A 1 228 ? -8.696 -16.403 7.158 1.00 61.34 228 ASN A C 1
ATOM 1791 O O . ASN A 1 228 ? -9.423 -15.596 7.737 1.00 61.34 228 ASN A O 1
ATOM 1795 N N . LYS A 1 229 ? -7.399 -16.159 6.922 1.00 71.06 229 LYS A N 1
ATOM 1796 C CA . LYS A 1 229 ? -6.707 -14.933 7.346 1.00 71.06 229 LYS A CA 1
ATOM 1797 C C . LYS A 1 229 ? -6.353 -13.988 6.199 1.00 71.06 229 LYS A C 1
ATOM 1799 O O . LYS A 1 229 ? -5.959 -12.867 6.479 1.00 71.06 229 LYS A O 1
ATOM 1804 N N . ILE A 1 230 ? -6.528 -14.393 4.942 1.00 78.25 230 ILE A N 1
ATOM 1805 C CA . ILE A 1 230 ? -6.281 -13.527 3.786 1.00 78.25 230 ILE A CA 1
ATOM 1806 C C . ILE A 1 230 ? -7.601 -13.295 3.059 1.00 78.25 230 ILE A C 1
ATOM 1808 O O . ILE A 1 230 ? -8.272 -14.232 2.629 1.00 78.25 230 ILE A O 1
ATOM 1812 N N . PHE A 1 231 ? -7.984 -12.027 2.928 1.00 81.25 231 PHE A N 1
ATOM 1813 C CA . PHE A 1 231 ? -9.232 -11.634 2.284 1.00 81.25 231 PHE A CA 1
ATOM 1814 C C . PHE A 1 231 ? -8.978 -11.056 0.892 1.00 81.25 231 PHE A C 1
ATOM 1816 O O . PHE A 1 231 ? -8.011 -10.334 0.664 1.00 81.25 231 PHE A O 1
ATOM 1823 N N . HIS A 1 232 ? -9.897 -11.304 -0.041 1.00 82.62 232 HIS A N 1
ATOM 1824 C CA . HIS A 1 232 ? -9.872 -10.628 -1.342 1.00 82.62 232 HIS A CA 1
ATOM 1825 C C . HIS A 1 232 ? -10.050 -9.106 -1.216 1.00 82.62 232 HIS A C 1
ATOM 1827 O O . HIS A 1 232 ? -9.469 -8.360 -1.999 1.00 82.62 232 HIS A O 1
ATOM 1833 N N . GLY A 1 233 ? -10.843 -8.668 -0.235 1.00 87.69 233 GLY A N 1
ATOM 1834 C CA . GLY A 1 233 ? -11.188 -7.271 0.009 1.00 87.69 233 GLY A CA 1
ATOM 1835 C C . GLY A 1 233 ? -11.818 -7.066 1.386 1.00 87.69 233 GLY A C 1
ATOM 1836 O O . GLY A 1 233 ? -12.024 -8.024 2.140 1.00 87.69 233 GLY A O 1
ATOM 1837 N N . ILE A 1 234 ? -12.147 -5.820 1.713 1.00 91.81 234 ILE A N 1
ATOM 1838 C CA . ILE A 1 234 ? -12.707 -5.395 3.002 1.00 91.81 234 ILE A CA 1
ATOM 1839 C C . ILE A 1 234 ? -14.239 -5.404 2.916 1.00 91.81 234 ILE A C 1
ATOM 1841 O O . ILE A 1 234 ? -14.902 -4.369 2.912 1.00 91.81 234 ILE A O 1
ATOM 1845 N N . SER A 1 235 ? -14.815 -6.602 2.826 1.00 91.50 235 SER A N 1
ATOM 1846 C CA . SER A 1 235 ? -16.268 -6.799 2.785 1.00 91.50 235 SER A CA 1
ATOM 1847 C C . SER A 1 235 ? -16.905 -6.816 4.179 1.00 91.50 235 SER A C 1
ATOM 1849 O O . SER A 1 235 ? -16.228 -7.049 5.183 1.00 91.50 235 SER A O 1
ATOM 1851 N N . ASP A 1 236 ? -18.232 -6.675 4.250 1.00 92.31 236 ASP A N 1
ATOM 1852 C CA . ASP A 1 236 ? -18.995 -6.849 5.497 1.00 92.31 236 ASP A CA 1
ATOM 1853 C C . ASP A 1 236 ? -18.718 -8.202 6.167 1.00 92.31 236 ASP A C 1
ATOM 1855 O O . ASP A 1 236 ? -18.616 -8.288 7.392 1.00 92.31 236 ASP A O 1
ATOM 1859 N N . ASP A 1 237 ? -18.550 -9.264 5.373 1.00 91.38 237 ASP A N 1
ATOM 1860 C CA . ASP A 1 237 ? -18.201 -10.589 5.881 1.00 91.38 237 ASP A CA 1
ATOM 1861 C C . ASP A 1 237 ? -16.781 -10.642 6.444 1.00 91.38 237 ASP A C 1
ATOM 1863 O O . ASP A 1 237 ? -16.579 -11.246 7.499 1.00 91.38 237 ASP A O 1
ATOM 1867 N N . ALA A 1 238 ? -15.815 -9.986 5.793 1.00 91.94 238 ALA A N 1
ATOM 1868 C CA . ALA A 1 238 ? -14.459 -9.867 6.321 1.00 91.94 238 ALA A CA 1
ATOM 1869 C C . ALA A 1 238 ? -14.471 -9.103 7.653 1.00 91.94 238 ALA A C 1
ATOM 1871 O O . ALA A 1 238 ? -13.961 -9.608 8.653 1.00 91.94 238 ALA A O 1
ATOM 1872 N N . ILE A 1 239 ? -15.144 -7.945 7.708 1.00 94.81 239 ILE A N 1
ATOM 1873 C CA . ILE A 1 239 ? -15.285 -7.123 8.921 1.00 94.81 239 ILE A CA 1
ATOM 1874 C C . ILE A 1 239 ? -15.974 -7.910 10.041 1.00 94.81 239 ILE A C 1
ATOM 1876 O O . ILE A 1 239 ? -15.530 -7.887 11.191 1.00 94.81 239 ILE A O 1
ATOM 1880 N N . ARG A 1 240 ? -17.056 -8.630 9.728 1.00 94.56 240 ARG A N 1
ATOM 1881 C CA . ARG A 1 240 ? -17.755 -9.496 10.683 1.00 94.56 240 ARG A CA 1
ATOM 1882 C C . ARG A 1 240 ? -16.818 -10.576 11.213 1.00 94.56 240 ARG A C 1
ATOM 1884 O O . ARG A 1 240 ? -16.729 -10.739 12.427 1.00 94.56 240 ARG A O 1
ATOM 1891 N N . ARG A 1 241 ? -16.103 -11.275 10.327 1.00 92.44 241 ARG A N 1
ATOM 1892 C CA . ARG A 1 241 ? -15.218 -12.394 10.672 1.00 92.44 241 ARG A CA 1
ATOM 1893 C C . ARG A 1 241 ? -14.065 -11.968 11.573 1.00 92.44 241 ARG A C 1
ATOM 1895 O O . ARG A 1 241 ? -13.839 -12.619 12.588 1.00 92.44 241 ARG A O 1
ATOM 1902 N N . VAL A 1 242 ? -13.382 -10.861 11.269 1.00 93.81 242 VAL A N 1
ATOM 1903 C CA . VAL A 1 242 ? -12.247 -10.385 12.089 1.00 93.81 242 VAL A CA 1
ATOM 1904 C C . VAL A 1 242 ? -12.656 -9.915 13.490 1.00 93.81 242 VAL A C 1
ATOM 1906 O O . VAL A 1 242 ? -11.805 -9.723 14.356 1.00 93.81 242 VAL A O 1
ATOM 1909 N N . ARG A 1 243 ? -13.962 -9.753 13.733 1.00 94.81 243 ARG A N 1
ATOM 1910 C CA . ARG A 1 243 ? -14.546 -9.390 15.030 1.00 94.81 243 ARG A CA 1
ATOM 1911 C C . ARG A 1 243 ? -15.080 -10.592 15.814 1.00 94.81 243 ARG A C 1
ATOM 1913 O O . ARG A 1 243 ? -15.518 -10.421 16.951 1.00 94.81 243 ARG A O 1
ATOM 1920 N N . GLU A 1 244 ? -15.072 -11.795 15.242 1.00 95.06 244 GLU A N 1
ATOM 1921 C CA . GLU A 1 244 ? -15.553 -12.995 15.929 1.00 95.06 244 GLU A CA 1
ATOM 1922 C C . GLU A 1 244 ? -14.574 -13.430 17.034 1.00 95.06 244 GLU A C 1
ATOM 1924 O O . GLU A 1 244 ? -13.372 -13.519 16.774 1.00 95.06 244 GLU A O 1
ATOM 1929 N N . PRO A 1 245 ? -15.050 -13.761 18.252 1.00 94.69 245 PRO A N 1
ATOM 1930 C CA . PRO A 1 245 ? -14.173 -14.129 19.367 1.00 94.69 245 PRO A CA 1
ATOM 1931 C C . PRO A 1 245 ? -13.208 -15.278 19.053 1.00 94.69 245 PRO A C 1
ATOM 1933 O O . PRO A 1 245 ? -12.022 -15.181 19.365 1.00 94.69 245 PRO A O 1
ATOM 1936 N N . ASP A 1 246 ? -13.690 -16.331 18.388 1.00 93.31 246 ASP A N 1
ATOM 1937 C CA . ASP A 1 246 ? -12.867 -17.489 18.015 1.00 93.31 246 ASP A CA 1
ATOM 1938 C C . ASP A 1 246 ? -11.800 -17.117 16.980 1.00 93.31 246 ASP A C 1
ATOM 1940 O O . ASP A 1 246 ? -10.677 -17.627 17.015 1.00 93.31 246 ASP A O 1
ATOM 1944 N N . PHE A 1 247 ? -12.129 -16.190 16.076 1.00 92.12 247 PHE A N 1
ATOM 1945 C CA . PHE A 1 247 ? -11.174 -15.680 15.106 1.00 92.12 247 PHE A CA 1
ATOM 1946 C C . PHE A 1 247 ? -10.094 -14.851 15.799 1.00 92.12 247 PHE A C 1
ATOM 1948 O O . PHE A 1 247 ? -8.914 -15.133 15.610 1.00 92.12 247 PHE A O 1
ATOM 1955 N N . ILE A 1 248 ? -10.481 -13.910 16.667 1.00 93.12 248 ILE A N 1
ATOM 1956 C CA . ILE A 1 248 ? -9.556 -13.082 17.458 1.00 93.12 248 ILE A CA 1
ATOM 1957 C C . ILE A 1 248 ? -8.618 -13.963 18.291 1.00 93.12 248 ILE A C 1
ATOM 1959 O O . ILE A 1 248 ? -7.407 -13.746 18.293 1.00 93.12 248 ILE A O 1
ATOM 1963 N N . ALA A 1 249 ? -9.144 -15.005 18.941 1.00 91.62 249 ALA A N 1
ATOM 1964 C CA . ALA A 1 249 ? -8.336 -15.953 19.706 1.00 91.62 249 ALA A CA 1
ATOM 1965 C C . ALA A 1 249 ? -7.284 -16.676 18.839 1.00 91.62 249 ALA A C 1
ATOM 1967 O O . ALA A 1 249 ? -6.205 -17.012 19.327 1.00 91.62 249 ALA A O 1
ATOM 1968 N N . SER A 1 250 ? -7.563 -16.876 17.546 1.00 90.19 250 SER A N 1
ATOM 1969 C CA . SER A 1 250 ? -6.646 -17.514 16.590 1.00 90.19 250 SER A CA 1
ATOM 1970 C C . SER A 1 250 ? -5.532 -16.598 16.058 1.00 90.19 250 SER A C 1
ATOM 1972 O O . SER A 1 250 ? -4.615 -17.078 15.380 1.00 90.19 250 SER A O 1
ATOM 1974 N N . LEU A 1 251 ? -5.606 -15.285 16.316 1.00 87.56 251 LEU A N 1
ATOM 1975 C CA . LEU A 1 251 ? -4.647 -14.302 15.797 1.00 87.56 251 LEU A CA 1
ATOM 1976 C C . LEU A 1 251 ? -3.356 -14.215 16.619 1.00 87.56 251 LEU A C 1
ATOM 1978 O O . LEU A 1 251 ? -2.337 -13.754 16.109 1.00 87.56 251 LEU A O 1
ATOM 1982 N N . GLY A 1 252 ? -3.358 -14.689 17.866 1.00 88.38 252 GLY A N 1
ATOM 1983 C CA . GLY A 1 252 ? -2.192 -14.572 18.739 1.00 88.38 252 GLY A CA 1
ATOM 1984 C C . GLY A 1 252 ? -1.851 -13.104 19.013 1.00 88.38 252 GLY A C 1
ATOM 1985 O O . GLY A 1 252 ? -2.571 -12.435 19.748 1.00 88.38 252 GLY A O 1
ATOM 1986 N N . GLN A 1 253 ? -0.738 -12.613 18.457 1.00 86.56 253 GLN A N 1
ATOM 1987 C CA . GLN A 1 253 ? -0.293 -11.221 18.628 1.00 86.56 253 GLN A CA 1
ATOM 1988 C C . GLN A 1 253 ? -0.845 -10.261 17.561 1.00 86.56 253 GLN A C 1
ATOM 1990 O O . GLN A 1 253 ? -0.971 -9.065 17.846 1.00 86.56 253 GLN A O 1
ATOM 1995 N N . THR A 1 254 ? -1.205 -10.781 16.382 1.00 89.38 254 THR A N 1
ATOM 1996 C CA . THR A 1 254 ? -1.780 -10.025 15.260 1.00 89.38 254 THR A CA 1
ATOM 1997 C C . THR A 1 254 ? -3.103 -9.381 15.668 1.00 89.38 254 THR A C 1
ATOM 1999 O O . THR A 1 254 ? -3.920 -10.006 16.350 1.00 89.38 254 THR A O 1
ATOM 2002 N N . LYS A 1 255 ? -3.337 -8.127 15.268 1.00 93.25 255 LYS A N 1
ATOM 2003 C CA . LYS A 1 255 ? -4.595 -7.432 15.569 1.00 93.25 255 LYS A CA 1
ATOM 2004 C C . LYS A 1 255 ? -5.629 -7.656 14.465 1.00 93.25 255 LYS A C 1
ATOM 2006 O O . LYS A 1 255 ? -5.253 -7.853 13.314 1.00 93.25 255 LYS A O 1
ATOM 2011 N N . PRO A 1 256 ? -6.937 -7.567 14.763 1.00 94.81 256 PRO A N 1
ATOM 2012 C CA . PRO A 1 256 ? -7.987 -7.647 13.744 1.00 94.81 256 PRO A CA 1
ATOM 2013 C C . PRO A 1 256 ? -7.779 -6.718 12.540 1.00 94.81 256 PRO A C 1
ATOM 2015 O O . PRO A 1 256 ? -7.988 -7.131 11.403 1.00 94.81 256 PRO A O 1
ATOM 2018 N N . ILE A 1 257 ? -7.335 -5.480 12.780 1.00 95.75 257 ILE A N 1
ATOM 2019 C CA . ILE A 1 257 ? -7.040 -4.511 11.715 1.00 95.75 257 ILE A CA 1
ATOM 2020 C C . ILE A 1 257 ? -5.884 -4.949 10.801 1.00 95.75 257 ILE A C 1
ATOM 2022 O O . ILE A 1 257 ? -5.919 -4.668 9.604 1.00 95.75 257 ILE A O 1
ATOM 2026 N N . ASP A 1 258 ? -4.902 -5.686 11.331 1.00 93.19 258 ASP A N 1
ATOM 2027 C CA . ASP A 1 258 ? -3.766 -6.188 10.550 1.00 93.19 258 ASP A CA 1
ATOM 2028 C C . ASP A 1 258 ? -4.212 -7.231 9.522 1.00 93.19 258 ASP A C 1
ATOM 2030 O O . ASP A 1 258 ? -3.653 -7.328 8.441 1.00 93.19 258 ASP A O 1
ATOM 2034 N N . VAL A 1 259 ? -5.283 -7.966 9.814 1.00 92.12 259 VAL A N 1
ATOM 2035 C CA . VAL A 1 259 ? -5.840 -8.942 8.873 1.00 92.12 259 VAL A CA 1
ATOM 2036 C C . VAL A 1 259 ? -6.562 -8.243 7.714 1.00 92.12 259 VAL A C 1
ATOM 2038 O O . VAL A 1 259 ? -6.482 -8.672 6.568 1.00 92.12 259 VAL A O 1
ATOM 2041 N N . LEU A 1 260 ? -7.262 -7.132 7.981 1.00 94.00 260 LEU A N 1
ATOM 2042 C CA . LEU A 1 260 ? -7.949 -6.377 6.926 1.00 94.00 260 LEU A CA 1
ATOM 2043 C C . LEU A 1 260 ? -6.978 -5.590 6.039 1.00 94.00 260 LEU A C 1
ATOM 2045 O O . LEU A 1 260 ? -7.223 -5.474 4.836 1.00 94.00 260 LEU A O 1
ATOM 2049 N N . LYS A 1 261 ? -5.874 -5.073 6.598 1.00 91.38 261 LYS A N 1
ATOM 2050 C CA . LYS A 1 261 ? -4.856 -4.369 5.798 1.00 91.38 261 LYS A CA 1
ATOM 2051 C C . LYS A 1 261 ? -4.097 -5.296 4.839 1.00 91.38 261 LYS A C 1
ATOM 2053 O O . LYS A 1 261 ? -3.495 -4.807 3.889 1.00 91.38 261 LYS A O 1
ATOM 2058 N N . GLU A 1 262 ? -4.120 -6.602 5.105 1.00 90.12 262 GLU A N 1
ATOM 2059 C CA . GLU A 1 262 ? -3.558 -7.659 4.254 1.00 90.12 262 GLU A CA 1
ATOM 2060 C C . GLU A 1 262 ? -4.542 -8.130 3.171 1.00 90.12 262 GLU A C 1
ATOM 2062 O O . GLU A 1 262 ? -4.240 -9.062 2.425 1.00 90.12 262 GLU A O 1
ATOM 2067 N N . SER A 1 263 ? -5.719 -7.503 3.050 1.00 91.62 263 SER A N 1
ATOM 2068 C CA . SER A 1 263 ? -6.576 -7.709 1.881 1.00 91.62 263 SER A CA 1
ATOM 2069 C C . SER A 1 263 ? -5.922 -7.155 0.615 1.00 91.62 263 SER A C 1
ATOM 2071 O O . SER A 1 263 ? -5.177 -6.178 0.682 1.00 91.62 263 SER A O 1
ATOM 2073 N N . MET A 1 264 ? -6.216 -7.735 -0.553 1.00 91.88 264 MET A N 1
ATOM 2074 C CA . MET A 1 264 ? -5.574 -7.303 -1.803 1.00 91.88 264 MET A CA 1
ATOM 2075 C C . MET A 1 264 ? -5.829 -5.818 -2.101 1.00 91.88 264 MET A C 1
ATOM 2077 O O . MET A 1 264 ? -4.901 -5.111 -2.480 1.00 91.88 264 MET A O 1
ATOM 2081 N N . GLY A 1 265 ? -7.049 -5.307 -1.897 1.00 93.19 265 GLY A N 1
ATOM 2082 C CA . GLY A 1 265 ? -7.330 -3.879 -2.083 1.00 93.19 265 GLY A CA 1
ATOM 2083 C C . GLY A 1 265 ? -6.492 -2.980 -1.168 1.00 93.19 265 GLY A C 1
ATOM 2084 O O . GLY A 1 265 ? -5.933 -1.985 -1.624 1.00 93.19 265 GLY A O 1
ATOM 2085 N N . ALA A 1 266 ? -6.333 -3.350 0.105 1.00 94.25 266 ALA A N 1
ATOM 2086 C CA . ALA A 1 266 ? -5.495 -2.610 1.049 1.00 94.25 266 ALA A CA 1
ATOM 2087 C C . ALA A 1 266 ? -3.993 -2.725 0.727 1.00 94.25 266 ALA A C 1
ATOM 2089 O O . ALA A 1 266 ? -3.275 -1.723 0.759 1.00 94.25 266 ALA A O 1
ATOM 2090 N N . LEU A 1 267 ? -3.524 -3.914 0.334 1.00 94.94 267 LEU A N 1
ATOM 2091 C CA . LEU A 1 267 ? -2.164 -4.118 -0.164 1.00 94.94 267 LEU A CA 1
ATOM 2092 C C . LEU A 1 267 ? -1.879 -3.200 -1.354 1.00 94.94 267 LEU A C 1
ATOM 2094 O O . LEU A 1 267 ? -0.855 -2.530 -1.380 1.00 94.94 267 LEU A O 1
ATOM 2098 N N . LEU A 1 268 ? -2.790 -3.114 -2.322 1.00 96.06 268 LEU A N 1
ATOM 2099 C CA . LEU A 1 268 ? -2.596 -2.249 -3.482 1.00 96.06 268 LEU A CA 1
ATOM 2100 C C . LEU A 1 268 ? -2.474 -0.774 -3.085 1.00 96.06 268 LEU A C 1
ATOM 2102 O O . LEU A 1 268 ? -1.688 -0.061 -3.693 1.00 96.06 268 LEU A O 1
ATOM 2106 N N . ILE A 1 269 ? -3.163 -0.302 -2.043 1.00 96.12 269 ILE A N 1
ATOM 2107 C CA . ILE A 1 269 ? -2.954 1.067 -1.535 1.00 96.12 269 ILE A CA 1
ATOM 2108 C C . ILE A 1 269 ? -1.531 1.235 -1.021 1.00 96.12 269 ILE A C 1
ATOM 2110 O O . ILE A 1 269 ? -0.876 2.206 -1.392 1.00 96.12 269 ILE A O 1
ATOM 2114 N N . HIS A 1 270 ? -1.057 0.302 -0.190 1.00 96.25 270 HIS A N 1
ATOM 2115 C CA . HIS A 1 270 ? 0.319 0.303 0.305 1.00 96.25 270 HIS A CA 1
ATOM 2116 C C . HIS A 1 270 ? 1.305 0.384 -0.865 1.00 96.25 270 HIS A C 1
ATOM 2118 O O . HIS A 1 270 ? 2.078 1.335 -0.971 1.00 96.25 270 HIS A O 1
ATOM 2124 N N . GLU A 1 271 ? 1.190 -0.542 -1.810 1.00 96.44 271 GLU A N 1
ATOM 2125 C CA . GLU A 1 271 ? 2.083 -0.641 -2.958 1.00 96.44 271 GLU A CA 1
ATOM 2126 C C . GLU A 1 271 ? 2.044 0.606 -3.850 1.00 96.44 271 GLU A C 1
ATOM 2128 O O . GLU A 1 271 ? 3.081 1.137 -4.257 1.00 96.44 271 GLU A O 1
ATOM 2133 N N . LEU A 1 272 ? 0.852 1.153 -4.099 1.00 96.75 272 LEU A N 1
ATOM 2134 C CA . LEU A 1 272 ? 0.696 2.368 -4.892 1.00 96.75 272 LEU A CA 1
ATOM 2135 C C . LEU A 1 272 ? 1.382 3.573 -4.241 1.00 96.75 272 LEU A C 1
ATOM 2137 O O . LEU A 1 272 ? 1.826 4.453 -4.976 1.00 96.75 272 LEU A O 1
ATOM 2141 N N . THR A 1 273 ? 1.558 3.614 -2.916 1.00 94.94 273 THR A N 1
ATOM 2142 C CA . THR A 1 273 ? 2.283 4.713 -2.248 1.00 94.94 273 THR A CA 1
ATOM 2143 C C . THR A 1 273 ? 3.788 4.721 -2.519 1.00 94.94 273 THR A C 1
ATOM 2145 O O . THR A 1 273 ? 4.420 5.774 -2.412 1.00 94.94 273 THR A O 1
ATOM 2148 N N . HIS A 1 274 ? 4.371 3.597 -2.944 1.00 93.81 274 HIS A N 1
ATOM 2149 C CA . HIS A 1 274 ? 5.767 3.531 -3.391 1.00 93.81 274 HIS A CA 1
ATOM 2150 C C . HIS A 1 274 ? 5.974 4.067 -4.813 1.00 93.81 274 HIS A C 1
ATOM 2152 O O . HIS A 1 274 ? 7.114 4.251 -5.243 1.00 93.81 274 HIS A O 1
ATOM 2158 N N . THR A 1 275 ? 4.897 4.309 -5.565 1.00 94.31 275 THR A N 1
ATOM 2159 C CA . THR A 1 275 ? 4.974 4.822 -6.941 1.00 94.31 275 THR A CA 1
ATOM 2160 C C . THR A 1 275 ? 5.299 6.314 -6.969 1.00 94.31 275 THR A C 1
ATOM 2162 O O . THR A 1 275 ? 5.143 7.030 -5.974 1.00 94.31 275 THR A O 1
ATOM 2165 N N . ASN A 1 276 ? 5.717 6.822 -8.132 1.00 92.19 276 ASN A N 1
ATOM 2166 C CA . ASN A 1 276 ? 5.969 8.256 -8.295 1.00 92.19 276 ASN A CA 1
ATOM 2167 C C . ASN A 1 276 ? 4.720 9.108 -8.052 1.00 92.19 276 ASN A C 1
ATOM 2169 O O . ASN A 1 276 ? 4.837 10.188 -7.477 1.00 92.19 276 ASN A O 1
ATOM 2173 N N . LEU A 1 277 ? 3.543 8.619 -8.452 1.00 90.12 277 LEU A N 1
ATOM 2174 C CA . LEU A 1 277 ? 2.280 9.299 -8.183 1.00 90.12 277 LEU A CA 1
ATOM 2175 C C . LEU A 1 277 ? 1.894 9.191 -6.699 1.00 90.12 277 LEU A C 1
ATOM 2177 O O . LEU A 1 277 ? 1.437 10.166 -6.106 1.00 90.12 277 LEU A O 1
ATOM 2181 N N . GLY A 1 278 ? 2.116 8.033 -6.074 1.00 89.56 278 GLY A N 1
ATOM 2182 C CA . GLY A 1 278 ? 1.739 7.767 -4.682 1.00 89.56 278 GLY A CA 1
ATOM 2183 C C . GLY A 1 278 ? 2.635 8.384 -3.607 1.00 89.56 278 GLY A C 1
ATOM 2184 O O . GLY A 1 278 ? 2.373 8.179 -2.426 1.00 89.56 278 GLY A O 1
ATOM 2185 N N . GLY A 1 279 ? 3.656 9.154 -3.992 1.00 88.00 279 GLY A N 1
ATOM 2186 C CA . GLY A 1 279 ? 4.453 9.955 -3.060 1.00 88.00 279 GLY A CA 1
ATOM 2187 C C . GLY A 1 279 ? 5.803 9.362 -2.663 1.00 88.00 279 GLY A C 1
ATOM 2188 O O . GLY A 1 279 ? 6.498 9.973 -1.853 1.00 88.00 279 GLY A O 1
ATOM 2189 N N . LEU A 1 280 ? 6.215 8.230 -3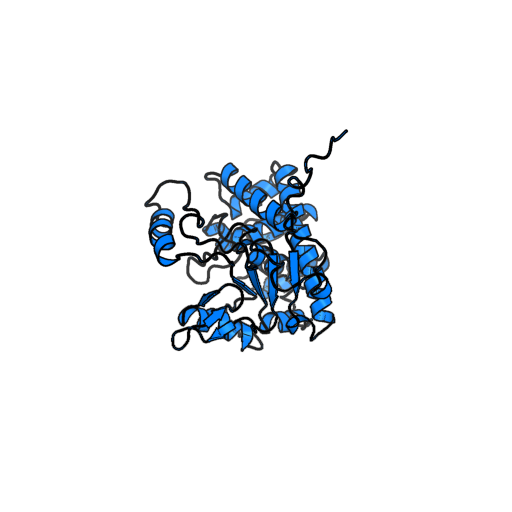.252 1.00 90.00 280 LEU A N 1
ATOM 2190 C CA . LEU A 1 280 ? 7.502 7.579 -2.963 1.00 90.00 280 LEU A CA 1
ATOM 2191 C C . LEU A 1 280 ? 7.690 7.282 -1.467 1.00 90.00 280 LEU A C 1
ATOM 2193 O O . LEU A 1 280 ? 8.750 7.541 -0.887 1.00 90.00 280 LEU A O 1
ATOM 2197 N N . SER A 1 281 ? 6.635 6.755 -0.846 1.00 89.56 281 SER A N 1
ATOM 2198 C CA . SER A 1 281 ? 6.680 6.254 0.529 1.00 89.56 281 SER A CA 1
ATOM 2199 C C . SER A 1 281 ? 7.669 5.094 0.645 1.00 89.56 281 SER A C 1
ATOM 2201 O O . SER A 1 281 ? 8.064 4.488 -0.353 1.00 89.56 281 SER A O 1
ATOM 2203 N N . TYR A 1 282 ? 8.088 4.779 1.865 1.00 86.25 282 TYR A N 1
ATOM 2204 C CA . TYR A 1 282 ? 9.024 3.689 2.145 1.00 86.25 282 TYR A CA 1
ATOM 2205 C C . TYR A 1 282 ? 8.486 2.776 3.240 1.00 86.25 282 TYR A C 1
ATOM 2207 O O . TYR A 1 282 ? 7.656 3.195 4.044 1.00 86.25 282 TYR A O 1
ATOM 2215 N N . ASP A 1 283 ? 9.022 1.563 3.300 1.00 86.06 283 ASP A N 1
ATOM 2216 C CA . ASP A 1 283 ? 8.740 0.619 4.377 1.00 86.06 283 ASP A CA 1
ATOM 2217 C C . ASP A 1 283 ? 9.701 0.846 5.538 1.00 86.06 283 ASP A C 1
ATOM 2219 O O . ASP A 1 283 ? 10.915 0.639 5.435 1.00 86.06 283 ASP A O 1
ATOM 2223 N N . ASP A 1 284 ? 9.166 1.338 6.654 1.00 81.81 284 ASP A N 1
ATOM 2224 C CA . ASP A 1 284 ? 9.922 1.559 7.879 1.00 81.81 284 ASP A CA 1
ATOM 2225 C C . ASP A 1 284 ? 9.762 0.388 8.848 1.00 81.81 284 ASP A C 1
ATOM 2227 O O . ASP A 1 284 ? 9.009 0.451 9.814 1.00 81.81 284 ASP A O 1
ATOM 2231 N N . GLU A 1 285 ? 10.530 -0.673 8.643 1.00 72.25 285 GLU A N 1
ATOM 2232 C CA . GLU A 1 285 ? 10.534 -1.841 9.529 1.00 72.25 285 GLU A CA 1
ATOM 2233 C C . GLU A 1 285 ? 11.378 -1.602 10.798 1.00 72.25 285 GLU A C 1
ATOM 2235 O O . GLU A 1 285 ? 12.312 -2.351 11.075 1.00 72.25 285 GLU A O 1
ATOM 2240 N N . ARG A 1 286 ? 11.163 -0.520 11.561 1.00 67.31 286 ARG A N 1
ATOM 2241 C CA . ARG A 1 286 ? 11.926 -0.268 12.806 1.00 67.31 286 ARG A CA 1
ATOM 2242 C C . ARG A 1 286 ? 11.042 -0.339 14.054 1.00 67.31 286 ARG A C 1
ATOM 2244 O O . ARG A 1 286 ? 10.171 0.515 14.198 1.00 67.31 286 ARG A O 1
ATOM 2251 N N . PRO A 1 287 ? 11.344 -1.239 15.018 1.00 71.62 287 PRO A N 1
ATOM 2252 C CA . PRO A 1 287 ? 12.442 -2.229 15.017 1.00 71.62 287 PRO A CA 1
ATOM 2253 C C . PRO A 1 287 ? 12.301 -3.280 13.894 1.00 71.62 287 PRO A C 1
ATOM 2255 O O . PRO A 1 287 ? 11.191 -3.458 13.417 1.00 71.62 287 PRO A O 1
ATOM 2258 N N . PRO A 1 288 ? 13.383 -3.963 13.460 1.00 69.62 288 PRO A N 1
ATOM 2259 C CA . PRO A 1 288 ? 13.313 -4.969 12.391 1.00 69.62 288 PRO A CA 1
ATOM 2260 C C . PRO A 1 288 ? 12.145 -5.942 12.576 1.00 69.62 288 PRO A C 1
ATOM 2262 O O . PRO A 1 288 ? 11.990 -6.505 13.660 1.00 69.62 288 PRO A O 1
ATOM 2265 N N . GLY A 1 289 ? 11.324 -6.117 11.536 1.00 65.81 289 GLY A N 1
ATOM 2266 C CA . GLY A 1 289 ? 10.100 -6.926 11.594 1.00 65.81 289 GLY A CA 1
ATOM 2267 C C . GLY A 1 289 ? 8.877 -6.226 12.206 1.00 65.81 289 GLY A C 1
ATOM 2268 O O . GLY A 1 289 ? 7.862 -6.874 12.444 1.00 65.81 289 GLY A O 1
ATOM 2269 N N . CYS A 1 290 ? 8.950 -4.921 12.474 1.00 76.69 290 CYS A N 1
ATOM 2270 C CA . CYS A 1 290 ? 7.812 -4.097 12.877 1.00 76.69 290 CYS A CA 1
ATOM 2271 C C . CYS A 1 290 ? 6.887 -3.879 11.674 1.00 76.69 290 CYS A C 1
ATOM 2273 O O . CYS A 1 290 ? 7.274 -3.233 10.704 1.00 76.69 290 CYS A O 1
ATOM 2275 N N . TYR A 1 291 ? 5.670 -4.413 11.758 1.00 84.06 291 TYR A N 1
ATOM 2276 C CA . TYR A 1 291 ? 4.615 -4.282 10.754 1.00 84.06 291 TYR A CA 1
ATOM 2277 C C . TYR A 1 291 ? 3.261 -4.163 11.464 1.00 84.06 291 TYR A C 1
ATOM 2279 O O . TYR A 1 291 ? 3.102 -4.652 12.586 1.00 84.06 291 TYR A O 1
ATOM 2287 N N . GLY A 1 292 ? 2.281 -3.512 10.837 1.00 90.19 292 GLY A N 1
ATOM 2288 C CA . GLY A 1 292 ? 0.909 -3.492 11.367 1.00 90.19 292 GLY A CA 1
ATOM 2289 C C . GLY A 1 292 ? 0.622 -2.424 12.425 1.00 90.19 292 GLY A C 1
ATOM 2290 O O . GLY A 1 292 ? 1.336 -1.428 12.550 1.00 90.19 292 GLY A O 1
ATOM 2291 N N . TRP A 1 293 ? -0.468 -2.615 13.166 1.00 94.44 293 TRP A N 1
ATOM 2292 C CA . TRP A 1 293 ? -1.083 -1.631 14.058 1.00 94.44 293 TRP A CA 1
ATOM 2293 C C . TRP A 1 293 ? -0.124 -1.118 15.128 1.00 94.44 293 TRP A C 1
ATOM 2295 O O . TRP A 1 293 ? 0.101 0.086 15.248 1.00 94.44 293 TRP A O 1
ATOM 2305 N N . GLU A 1 294 ? 0.504 -2.034 15.868 1.00 92.44 294 GLU A N 1
ATOM 2306 C CA . GLU A 1 294 ? 1.472 -1.669 16.907 1.00 92.44 294 GLU A CA 1
ATOM 2307 C C . GLU A 1 294 ? 2.662 -0.902 16.316 1.00 92.44 294 GLU A C 1
ATOM 2309 O O . GLU A 1 294 ? 3.193 0.023 16.942 1.00 92.44 294 GLU A O 1
ATOM 2314 N N . CYS A 1 295 ? 3.046 -1.248 15.084 1.00 91.31 295 CYS A N 1
ATOM 2315 C CA . CYS A 1 295 ? 4.149 -0.605 14.401 1.00 91.31 295 CYS A CA 1
ATOM 2316 C C . CYS A 1 295 ? 3.830 0.841 14.039 1.00 91.31 295 CYS A C 1
ATOM 2318 O O . CYS A 1 295 ? 4.569 1.750 14.422 1.00 91.31 295 CYS A O 1
ATOM 2320 N N . VAL A 1 296 ? 2.700 1.087 13.373 1.00 93.44 296 VAL A N 1
ATOM 2321 C CA . VAL A 1 296 ? 2.320 2.450 12.975 1.00 93.44 296 VAL A CA 1
ATOM 2322 C C . VAL A 1 296 ? 2.038 3.336 14.188 1.00 93.44 296 VAL A C 1
ATOM 2324 O O . VAL A 1 296 ? 2.420 4.504 14.188 1.00 93.44 296 VAL A O 1
ATOM 2327 N N . GLY A 1 297 ? 1.488 2.767 15.268 1.00 92.88 297 GLY A N 1
ATOM 2328 C CA . GLY A 1 297 ? 1.303 3.464 16.543 1.00 92.88 297 GLY A CA 1
ATOM 2329 C C . GLY A 1 297 ? 2.610 3.854 17.237 1.00 92.88 297 GLY A C 1
ATOM 2330 O O . GLY A 1 297 ? 2.652 4.839 17.979 1.00 92.88 297 GLY A O 1
ATOM 2331 N N . THR A 1 298 ? 3.685 3.102 16.992 1.00 90.44 298 THR A N 1
ATOM 2332 C CA . THR A 1 298 ? 5.028 3.388 17.515 1.00 90.44 298 THR A CA 1
ATOM 2333 C C . THR A 1 298 ? 5.777 4.375 16.625 1.00 90.44 298 THR A C 1
ATOM 2335 O O . THR A 1 298 ? 6.384 5.320 17.128 1.00 90.44 298 THR A O 1
ATOM 2338 N N . LEU A 1 299 ? 5.728 4.169 15.308 1.00 88.50 299 LEU A N 1
ATOM 2339 C CA . LEU A 1 299 ? 6.446 4.973 14.322 1.00 88.50 299 LEU A CA 1
ATOM 2340 C C . LEU A 1 299 ? 5.874 6.379 14.181 1.00 88.50 299 LEU A C 1
ATOM 2342 O O . LEU A 1 299 ? 6.648 7.324 14.039 1.00 88.50 299 LEU A O 1
ATOM 2346 N N . LYS A 1 300 ? 4.541 6.510 14.186 1.00 90.56 300 LYS A N 1
ATOM 2347 C CA . LYS A 1 300 ? 3.822 7.782 14.008 1.00 90.56 300 LYS A CA 1
ATOM 2348 C C . LYS A 1 300 ? 4.310 8.590 12.808 1.00 90.56 300 LYS A C 1
ATOM 2350 O O . LYS A 1 300 ? 4.516 9.797 12.885 1.00 90.56 300 LYS A O 1
ATOM 2355 N N . ASN A 1 301 ? 4.540 7.900 11.698 1.00 87.19 301 ASN A N 1
ATOM 2356 C CA . ASN A 1 301 ? 5.235 8.448 10.544 1.00 87.19 301 ASN A CA 1
ATOM 2357 C C . ASN A 1 301 ? 4.369 8.307 9.297 1.00 87.19 301 ASN A C 1
ATOM 2359 O O . ASN A 1 301 ? 4.138 7.194 8.831 1.00 87.19 301 ASN A O 1
ATOM 2363 N N . ILE A 1 302 ? 3.919 9.433 8.747 1.00 91.25 302 ILE A N 1
ATOM 2364 C CA . ILE A 1 302 ? 3.021 9.443 7.591 1.00 91.25 302 ILE A CA 1
ATOM 2365 C C . ILE A 1 302 ? 3.701 9.078 6.264 1.00 91.25 302 ILE A C 1
ATOM 2367 O O . ILE A 1 302 ? 3.026 8.765 5.296 1.00 91.25 302 ILE A O 1
ATOM 2371 N N . TYR A 1 303 ? 5.031 9.086 6.205 1.00 88.50 303 TYR A N 1
ATOM 2372 C CA . TYR A 1 303 ? 5.775 8.701 5.000 1.00 88.50 303 TYR A CA 1
ATOM 2373 C C . TYR A 1 303 ? 6.077 7.198 4.942 1.00 88.50 303 TYR A C 1
ATOM 2375 O O . TYR A 1 303 ? 6.654 6.722 3.965 1.00 88.50 303 TYR A O 1
ATOM 2383 N N . ASN A 1 304 ? 5.720 6.467 6.001 1.00 90.75 304 ASN A N 1
ATOM 2384 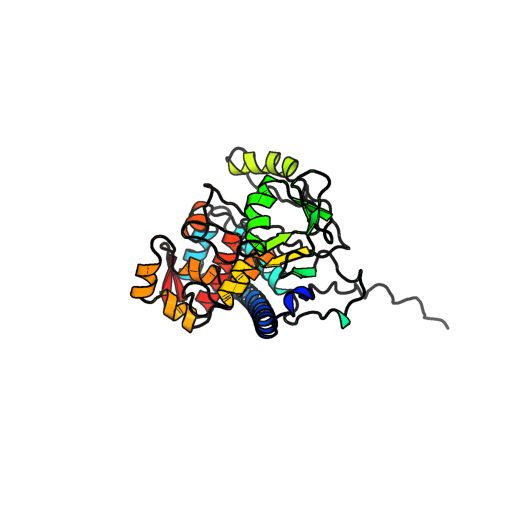C CA . ASN A 1 304 ? 5.732 5.015 6.006 1.00 90.75 304 ASN A CA 1
ATOM 2385 C C . ASN A 1 304 ? 4.498 4.506 5.247 1.00 90.75 304 ASN A C 1
ATOM 2387 O O . ASN A 1 304 ? 3.371 4.846 5.623 1.00 90.75 304 ASN A O 1
ATOM 2391 N N . ALA A 1 305 ? 4.701 3.683 4.217 1.00 93.06 305 ALA A N 1
ATOM 2392 C CA . ALA A 1 305 ? 3.618 3.153 3.380 1.00 93.06 305 ALA A CA 1
ATOM 2393 C C . ALA A 1 305 ? 2.566 2.402 4.214 1.00 93.06 305 ALA A C 1
ATOM 2395 O O . ALA A 1 305 ? 1.358 2.534 4.010 1.00 93.06 305 ALA A O 1
ATOM 2396 N N . ASP A 1 306 ? 3.024 1.698 5.247 1.00 93.44 306 ASP A N 1
ATOM 2397 C CA . ASP A 1 306 ? 2.182 0.974 6.192 1.00 93.44 306 ASP A CA 1
ATOM 2398 C C . ASP A 1 306 ? 1.251 1.887 7.010 1.00 93.44 306 ASP A C 1
ATOM 2400 O O . ASP A 1 306 ? 0.089 1.549 7.245 1.00 93.44 306 ASP A O 1
ATOM 2404 N N . SER A 1 307 ? 1.723 3.078 7.392 1.00 95.19 307 SER A N 1
ATOM 2405 C CA . SER A 1 307 ? 0.898 4.080 8.081 1.00 95.19 307 SER A CA 1
ATOM 2406 C C . SER A 1 307 ? -0.205 4.609 7.171 1.00 95.19 307 SER A C 1
ATOM 2408 O O . SER A 1 307 ? -1.339 4.782 7.615 1.00 95.19 307 SER A O 1
ATOM 2410 N N . ILE A 1 308 ? 0.113 4.847 5.896 1.00 96.12 308 ILE A N 1
ATOM 2411 C CA . ILE A 1 308 ? -0.851 5.315 4.897 1.00 96.12 308 ILE A CA 1
ATOM 2412 C C . ILE A 1 308 ? -1.908 4.246 4.628 1.00 96.12 308 ILE A C 1
ATOM 2414 O O . ILE A 1 308 ? -3.096 4.559 4.671 1.00 96.12 308 ILE A O 1
ATOM 2418 N N . ASN A 1 309 ? -1.494 2.992 4.425 1.00 96.44 309 ASN A N 1
ATOM 2419 C CA . ASN A 1 309 ? -2.406 1.865 4.235 1.00 96.44 309 ASN A CA 1
ATOM 2420 C C . ASN A 1 309 ? -3.373 1.725 5.423 1.00 96.44 309 ASN A C 1
ATOM 2422 O O . ASN A 1 309 ? -4.589 1.815 5.253 1.00 96.44 309 ASN A O 1
ATOM 2426 N N . ILE A 1 310 ? -2.848 1.601 6.648 1.00 97.44 310 ILE A N 1
ATOM 2427 C CA . ILE A 1 310 ? -3.688 1.433 7.844 1.00 97.44 310 ILE A CA 1
ATOM 2428 C C . ILE A 1 310 ? -4.608 2.636 8.056 1.00 97.44 310 ILE A C 1
ATOM 2430 O O . ILE A 1 310 ? -5.761 2.455 8.452 1.00 97.44 310 ILE A O 1
ATOM 2434 N N . LEU A 1 311 ? -4.147 3.857 7.769 1.00 98.25 311 LEU A N 1
ATOM 2435 C CA . LEU A 1 311 ? -5.003 5.037 7.834 1.00 98.25 311 LEU A CA 1
ATOM 2436 C C . LEU A 1 311 ? -6.147 4.948 6.816 1.00 98.25 311 LEU A C 1
ATOM 2438 O O . LEU A 1 311 ? -7.292 5.196 7.189 1.00 98.25 311 LEU A O 1
ATOM 2442 N N . ALA A 1 312 ? -5.867 4.547 5.574 1.00 98.25 312 ALA A N 1
ATOM 2443 C CA . ALA A 1 312 ? -6.880 4.376 4.534 1.00 98.25 312 ALA A CA 1
ATOM 2444 C C . ALA A 1 312 ? -7.946 3.353 4.952 1.00 98.25 312 ALA A C 1
ATOM 2446 O O . ALA A 1 312 ? -9.143 3.645 4.910 1.00 98.25 312 ALA A O 1
ATOM 2447 N N . VAL A 1 313 ? -7.506 2.192 5.448 1.00 98.31 313 VAL A N 1
ATOM 2448 C CA . VAL A 1 313 ? -8.382 1.129 5.958 1.00 98.31 313 VAL A CA 1
ATOM 2449 C C . VAL A 1 313 ? -9.232 1.631 7.126 1.00 98.31 313 VAL A C 1
ATOM 2451 O O . VAL A 1 313 ? -10.443 1.424 7.135 1.00 98.31 313 VAL A O 1
ATOM 2454 N N . CYS A 1 314 ? -8.639 2.343 8.089 1.00 98.50 314 CYS A N 1
ATOM 2455 C CA . CYS A 1 314 ? -9.371 2.935 9.212 1.00 98.50 314 CYS A CA 1
ATOM 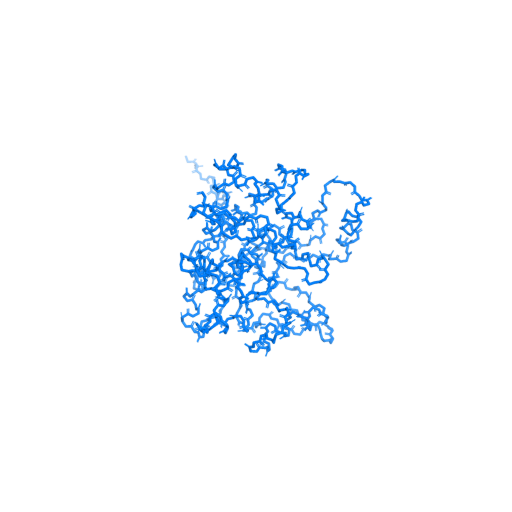2456 C C . CYS A 1 314 ? -10.478 3.893 8.750 1.00 98.50 314 CYS A C 1
ATOM 2458 O O . CYS A 1 314 ? -11.590 3.854 9.278 1.00 98.50 314 CYS A O 1
ATOM 2460 N N . MET A 1 315 ? -10.190 4.758 7.773 1.00 98.62 315 MET A N 1
ATOM 2461 C CA . MET A 1 315 ? -11.185 5.698 7.250 1.00 98.62 315 MET A CA 1
ATOM 2462 C C . MET A 1 315 ? -12.295 4.978 6.478 1.00 98.62 315 MET A C 1
ATOM 2464 O O . MET A 1 315 ? -13.469 5.323 6.614 1.00 98.62 315 MET A O 1
ATOM 2468 N N . PHE A 1 316 ? -11.955 3.938 5.718 1.00 98.25 316 PHE A N 1
ATOM 2469 C CA . PHE A 1 316 ? -12.944 3.115 5.027 1.00 98.25 316 PHE A CA 1
ATOM 2470 C C . PHE A 1 316 ? -13.849 2.355 6.004 1.00 98.25 316 PHE A C 1
ATOM 2472 O O . PHE A 1 316 ? -15.069 2.360 5.845 1.00 98.25 316 PHE A O 1
ATOM 2479 N N . LEU A 1 317 ? -13.292 1.786 7.075 1.00 98.25 317 LEU A N 1
ATOM 2480 C CA . LEU A 1 317 ? -14.073 1.189 8.161 1.00 98.25 317 LEU A CA 1
ATOM 2481 C C . LEU A 1 317 ? -15.017 2.211 8.809 1.00 98.25 317 LEU A C 1
ATOM 2483 O O . LEU A 1 317 ? -16.192 1.905 9.010 1.00 98.25 317 LEU A O 1
ATOM 2487 N N . PHE A 1 318 ? -14.540 3.437 9.053 1.00 98.56 318 PHE A N 1
ATOM 2488 C CA . PHE A 1 318 ? -15.358 4.530 9.590 1.00 98.56 318 PHE A CA 1
ATOM 2489 C C . PHE A 1 318 ? -16.555 4.852 8.716 1.00 98.56 318 PHE A C 1
ATOM 2491 O O . PHE A 1 318 ? -17.681 4.937 9.211 1.00 98.56 318 PHE A O 1
ATOM 2498 N N . ARG A 1 319 ? -16.340 4.942 7.403 1.00 97.94 319 ARG A N 1
ATOM 2499 C CA . ARG A 1 319 ? -17.427 5.159 6.453 1.00 97.94 319 ARG A CA 1
ATOM 2500 C C . ARG A 1 319 ? -18.485 4.051 6.499 1.00 97.94 319 ARG A C 1
ATOM 2502 O O . ARG A 1 319 ? -19.659 4.339 6.277 1.00 97.94 319 ARG A O 1
ATOM 2509 N N . ASN A 1 320 ? -18.076 2.829 6.834 1.00 96.69 320 ASN A N 1
ATOM 2510 C CA . ASN A 1 320 ? -18.936 1.656 6.985 1.00 96.69 320 ASN A CA 1
ATOM 2511 C C . ASN A 1 320 ? -19.487 1.467 8.416 1.00 96.69 320 ASN A C 1
ATOM 2513 O O . ASN A 1 320 ? -20.078 0.435 8.719 1.00 96.69 320 ASN A O 1
ATOM 2517 N N . GLY A 1 321 ? -19.342 2.460 9.304 1.00 97.75 321 GLY A N 1
ATOM 2518 C CA . GLY A 1 321 ? -19.912 2.424 10.656 1.00 97.75 321 GLY A CA 1
ATOM 2519 C C . GLY A 1 321 ? -19.055 1.694 11.694 1.00 97.75 321 GLY A C 1
ATOM 2520 O O . GLY A 1 321 ? -19.565 1.311 12.751 1.00 97.75 321 GLY A O 1
ATOM 2521 N N . PHE A 1 322 ? -17.758 1.522 11.425 1.00 98.38 322 PHE A N 1
ATOM 2522 C CA . PHE A 1 322 ? -16.800 0.888 12.331 1.00 98.38 322 PHE A CA 1
ATOM 2523 C C . PHE A 1 322 ? -15.617 1.799 12.664 1.00 98.38 322 PHE A C 1
ATOM 2525 O O . PHE A 1 322 ? -15.266 2.682 11.905 1.00 98.38 322 PHE A O 1
ATOM 2532 N N . TRP A 1 323 ? -14.933 1.593 13.780 1.00 98.00 323 TRP A N 1
ATOM 2533 C CA . TRP A 1 323 ? -13.681 2.299 14.064 1.00 98.00 323 TRP A CA 1
ATOM 2534 C C . TRP A 1 323 ? -12.696 1.380 14.773 1.00 98.00 323 TRP A C 1
ATOM 2536 O O . TRP A 1 323 ? -13.089 0.374 15.362 1.00 98.00 323 TRP A O 1
ATOM 2546 N N . VAL A 1 324 ? -11.412 1.717 14.700 1.00 98.06 324 VAL A N 1
ATOM 2547 C CA . VAL A 1 324 ? -10.333 0.937 15.308 1.00 98.06 324 VAL A CA 1
ATOM 2548 C C . VAL A 1 324 ? -9.893 1.615 16.599 1.00 98.06 324 VAL A C 1
ATOM 2550 O O . VAL A 1 324 ? -9.530 2.793 16.599 1.00 98.06 324 VAL A O 1
ATOM 2553 N N . ASP A 1 325 ? -9.955 0.888 17.711 1.00 96.88 325 ASP A N 1
ATOM 2554 C CA . ASP A 1 325 ? -9.475 1.392 18.996 1.00 96.88 325 ASP A CA 1
ATOM 2555 C C . ASP A 1 325 ? -7.947 1.286 19.131 1.00 96.88 325 ASP A C 1
ATOM 2557 O O . ASP A 1 325 ? -7.258 0.707 18.297 1.00 96.88 325 ASP A O 1
ATOM 2561 N N . ASN A 1 326 ? -7.389 1.834 20.213 1.00 93.88 326 ASN A N 1
ATOM 2562 C CA . ASN A 1 326 ? -5.937 1.849 20.428 1.00 93.88 326 ASN A CA 1
ATOM 2563 C C . ASN A 1 326 ? -5.303 0.447 20.524 1.00 93.88 326 ASN A C 1
ATOM 2565 O O . ASN A 1 326 ? -4.082 0.341 20.424 1.00 93.88 326 ASN A O 1
ATOM 2569 N N . GLN A 1 327 ? -6.097 -0.613 20.716 1.00 95.06 327 GLN A N 1
ATOM 2570 C CA . GLN A 1 327 ? -5.629 -2.001 20.760 1.00 95.06 327 GLN A CA 1
ATOM 2571 C C . GLN A 1 327 ? -5.707 -2.702 19.397 1.00 95.06 327 GLN A C 1
ATOM 2573 O O . GLN A 1 327 ? -5.329 -3.868 19.292 1.00 95.06 327 GLN A O 1
ATOM 2578 N N . GLY A 1 328 ? -6.184 -2.014 18.357 1.00 96.06 328 GLY A N 1
ATOM 2579 C CA . GLY A 1 328 ? -6.335 -2.571 17.015 1.00 96.06 328 GLY A CA 1
ATOM 2580 C C . GLY A 1 328 ? -7.614 -3.391 16.847 1.00 96.06 328 GLY A C 1
ATOM 2581 O O . GLY A 1 328 ? -7.744 -4.127 15.866 1.00 96.06 328 GLY A O 1
ATOM 2582 N N . ALA A 1 329 ? -8.553 -3.300 17.799 1.00 96.81 329 ALA A N 1
ATOM 2583 C CA . ALA A 1 329 ? -9.841 -3.974 17.714 1.00 96.81 329 ALA A CA 1
ATOM 2584 C C . ALA A 1 329 ? -10.868 -3.112 16.966 1.00 96.81 329 ALA A C 1
ATOM 2586 O O . ALA A 1 329 ? -10.894 -1.888 17.097 1.00 96.81 329 ALA A O 1
ATOM 2587 N N . ILE A 1 330 ? -11.730 -3.771 16.187 1.00 97.31 330 ILE A N 1
ATOM 2588 C CA . ILE A 1 330 ? -12.733 -3.115 15.341 1.00 97.31 330 ILE A CA 1
ATOM 2589 C C . ILE A 1 330 ? -14.072 -3.048 16.085 1.00 97.31 330 ILE A C 1
ATOM 2591 O O . ILE A 1 330 ? -14.721 -4.064 16.360 1.00 97.31 330 ILE A O 1
ATOM 2595 N N . GLN A 1 331 ? -14.491 -1.825 16.386 1.00 96.75 331 GLN A N 1
ATOM 2596 C CA . GLN A 1 331 ? -15.678 -1.467 17.155 1.00 96.75 331 GLN A CA 1
ATOM 2597 C C . GLN A 1 331 ? -16.748 -0.856 16.244 1.00 96.75 331 GLN A C 1
ATOM 2599 O O . GLN A 1 331 ? -16.437 -0.360 15.168 1.00 96.75 331 GLN A O 1
ATOM 2604 N N . THR A 1 332 ? -18.010 -0.856 16.668 1.00 95.94 332 THR A N 1
ATOM 2605 C CA . THR A 1 332 ? -19.067 -0.065 16.008 1.00 95.94 332 THR A CA 1
ATOM 2606 C C . THR A 1 332 ? -18.964 1.406 16.419 1.00 95.94 332 THR A C 1
ATOM 2608 O O . THR A 1 332 ? -18.572 1.689 17.558 1.00 95.94 332 THR A O 1
ATOM 2611 N N . VAL A 1 333 ? -19.280 2.323 15.498 1.00 90.06 333 VAL A N 1
ATOM 2612 C CA . VAL A 1 333 ? -19.298 3.784 15.732 1.00 90.06 333 VAL A CA 1
ATOM 2613 C C . VAL A 1 333 ? -20.396 4.197 16.703 1.00 90.06 333 VAL A C 1
ATOM 2615 O O . VAL A 1 333 ? -21.510 3.632 16.618 1.00 90.06 333 VAL A O 1
#

Radius of gyration: 20.34 Å; Cα contacts (8 Å, |Δi|>4): 583; chains: 1; bounding box: 47×58×66 Å

Sequence (333 aa):
MIHRLFLMSLLGTCMANRWLLHESCFNDPKLETALIASFKEAIEIAQTAVDVLEKDLQNEKVQSMVRYIVGTENLEASLNVAKEYFTNVGKYKKEETTDMDLVDGDLTNQDVRVYCDGSNWGPGPSLGTLKNTETGTLKGKEEVNMFMTPCFEKERPQAGDTLAMAVTTSSNIIDMPRYRQVYDPWKAGKQKDPQPSVGPFSTVHPDNPNTMNICKWYLNAIKDTSDNKIFHGISDDAIRRVREPDFIASLGQTKPIDVLKESMGALLIHELTHTNLGGLSYDDERPPGCYGWECVGTLKNIYNADSINILAVCMFLFRNGFWVDNQGAIQTV

InterPro domains:
  IPR024079 Metallopeptidase, catalytic domain superfamily [G3DSA:3.40.390.10] (27-314)

Secondary structure (DSSP, 8-state):
--------S---------EEE-GGGTT-HHHHHHHHHHHHHHHHHHHHHHHHHHHSTTSHHHHHHHHHHH-STTHHHHHHHHHHHHHHHTTS-SSPPPGGG--TT---TT-EEEESS-TTEEE-SSTT-EEETTT--EE-HHHIIIIIHHHHH-SSPPTT----SEEEE-SSEE-HHHHHHHHHHHHTT-S-SSPPPSGGGEE--TTS-EEEEE-HHHHHHHH-TT-TT--SS--HHHHHHHTSHHHHHTTTT--HHHHHHTSHHHHHHHHHHTSTTTT--B---SSTT--SHHHHHHH--TTBHHHHHHHHHHHHHHHTTEEE-TTS-EEE-

Foldseek 3Di:
DDPDDDPDDPPPPPLQLAEAEDPQQVPDVVSVVLLLVLLLLLLVLLVLLLVCCVPPCVPPQLVQLQCLQQNDVVSVVLSVLLNQLSVLSNRYDSGHDYCVNDDQQSHWLSYEYEAAAPPQWDDDPDPQKIARNQLREIDDNVCCVLAVCCLHPDLADDVPRDYDQKDKDGSWHFPVVVLCVQQVCVLVVNDDDDHDARVVRTDGDTRTYIYMYGGNNNSNLQVPPVNLQEHSADDPVLLVQLQDPVNCVVQVLDASLNSRCNHSSLSVQLNSCCGPSSRNAAADCVVPNQAPSVNSSVSSHSSHSRSSSSSSSQSVLVVVQWHAHSSRHIGGD

Organism: NCBI:txid314043

pLDDT: mean 86.4, std 13.02, range [38.81, 98.62]

Mean predicted aligned error: 6.66 Å

Solvent-accessible surface area (backbone atoms only — not comparable to full-atom values): 17877 Å² total; per-residue (Å²): 140,81,95,78,80,84,90,80,82,80,77,67,73,74,80,66,30,38,38,29,75,37,78,66,39,61,83,37,68,68,55,40,55,49,52,53,50,18,53,35,44,21,32,47,31,20,44,38,24,38,51,38,61,71,75,39,49,86,38,69,66,52,40,49,42,47,39,42,30,38,30,74,72,63,38,69,60,46,51,50,53,51,39,50,31,24,51,40,46,40,57,41,56,73,60,76,51,56,71,91,80,53,59,98,76,73,47,26,29,56,20,37,43,35,32,41,66,53,82,54,53,42,83,31,101,46,94,65,24,35,20,32,71,70,42,64,47,74,40,52,48,64,53,32,64,62,39,51,47,51,18,61,72,34,72,61,80,58,97,89,59,86,69,54,56,54,53,59,42,36,16,46,49,63,45,55,75,66,42,46,70,53,41,53,44,36,73,70,68,74,41,76,83,77,82,79,70,65,66,95,37,40,47,82,35,64,69,22,31,13,38,36,31,44,12,40,21,45,58,48,44,60,70,36,83,82,47,87,68,51,37,70,45,85,42,74,66,49,59,53,47,48,60,33,69,72,50,49,67,72,42,74,87,59,38,44,53,43,39,53,46,57,4,47,12,38,40,49,42,27,44,45,19,33,22,66,55,19,65,55,30,43,84,69,44,72,62,84,84,38,64,52,60,73,32,24,51,69,62,30,38,63,59,23,22,64,27,47,28,51,50,25,51,45,30,36,37,41,77,72,48,24,40,52,48,100,80,28,45,74,39,77,109